Protein AF-A0A9D6ZEJ5-F1 (afdb_monomer_lite)

pLDDT: mean 76.19, std 13.08, range [31.22, 95.38]

Sequence (226 aa):
MDPLRSLVRDAVAGDAGAMQRLIGAVAPSVLRLARVVLGPARADAEDVAQESLLGFVAALGGFRGECSVLHYACRITVRAAVAARRRGEERAQQAEELGRTAGVCNDHLGGEPAVAARRRALVRELLDELPEVCDDGVDNDCDELWDCADPDCAAAPECCVPAGPEACANRVDDDCDGSTDCSDFDCRGDASCAGCSVEICPDSRDNDCDGDVDCRDADCAEEPGC

Radius of gyration: 27.82 Å; chains: 1; bounding box: 58×49×84 Å

Foldseek 3Di:
DAPLVVLLVCVLVPPPVSLVVSCVVQLVVLLVLLCLLQHDPDPCSVVLSVVLSVVLSVCSNVDPQQEHSNLSSSVSSNVSSVVVVVVVVVVVVVVVVVVVVVDDDDDDDDDDVVVVVVSVVVSLVVLLPDDADQPDNHDHSPPVAHRLSDPVNVQPLVNADQQDQADQPPQHPNHSPPAHRLLDPSNQPPPVNVQADQADPPPQDNRNSVPDHHCRDPSNVPPPRD

Secondary structure (DSSP, 8-state):
--THHHHHHHHHTT-HHHHHHHHHHHHHHHHHHHHHHH-TT-THHHHHHHHHHHHHHHHGGG--SSB-HHHHHHHHHHHHHHHHHHHHHHHHHHHHHHHHHH----------HHHHHHHHHHHHHHHHTS---TTSSSBSS-SS--GGGSGGGTT-GGG----SS--TTSSS-SSSSS--GGGSGGGTT-GGGTT--S--TTSSS-SS-SS--GGGSSTTTTSTT-

Structure (mmCIF, N/CA/C/O backbone):
data_AF-A0A9D6ZEJ5-F1
#
_entry.id   AF-A0A9D6ZEJ5-F1
#
loop_
_atom_site.group_PDB
_atom_site.id
_atom_site.type_symbol
_atom_site.label_atom_id
_atom_site.label_alt_id
_atom_site.label_comp_id
_atom_site.label_asym_id
_atom_site.label_entity_id
_atom_site.label_seq_id
_atom_site.pdbx_PDB_ins_code
_atom_site.Cartn_x
_atom_site.Cartn_y
_atom_site.Cartn_z
_atom_site.occupancy
_atom_site.B_iso_or_equiv
_atom_site.auth_seq_id
_atom_site.auth_comp_id
_atom_site.auth_asym_id
_atom_site.auth_atom_id
_atom_site.pdbx_PDB_model_num
ATOM 1 N N . MET A 1 1 ? -5.713 -6.161 -10.761 1.00 56.19 1 MET A N 1
ATOM 2 C CA . MET A 1 1 ? -7.108 -6.596 -10.406 1.00 56.19 1 MET A CA 1
ATOM 3 C C . MET A 1 1 ? -7.176 -7.182 -8.989 1.00 56.19 1 MET A C 1
ATOM 5 O O . MET A 1 1 ? -7.037 -8.388 -8.800 1.00 56.19 1 MET A O 1
ATOM 9 N N . ASP A 1 2 ? -7.434 -6.342 -7.984 1.00 73.12 2 ASP A N 1
ATOM 10 C CA . ASP A 1 2 ? -7.540 -6.757 -6.575 1.00 73.12 2 ASP A CA 1
ATOM 11 C C . ASP A 1 2 ? -8.677 -7.791 -6.332 1.00 73.12 2 ASP A C 1
ATOM 13 O O . ASP A 1 2 ? -9.864 -7.469 -6.500 1.00 73.12 2 ASP A O 1
ATOM 17 N N . PRO A 1 3 ? -8.354 -9.030 -5.899 1.00 76.69 3 PRO A N 1
ATOM 18 C CA . PRO A 1 3 ? -9.327 -10.106 -5.695 1.00 76.69 3 PRO A CA 1
ATOM 19 C C . PRO A 1 3 ? -10.337 -9.811 -4.577 1.00 76.69 3 PRO A C 1
ATOM 21 O O . PRO A 1 3 ? -11.409 -10.420 -4.542 1.00 76.69 3 PRO A O 1
ATOM 24 N N . LEU A 1 4 ? -10.041 -8.869 -3.675 1.00 85.00 4 LEU A N 1
ATOM 25 C CA . LEU A 1 4 ? -10.925 -8.477 -2.579 1.00 85.00 4 LEU A CA 1
ATOM 26 C C . LEU A 1 4 ? -12.007 -7.482 -3.019 1.00 85.00 4 LEU A C 1
ATOM 28 O O . LEU A 1 4 ? -13.013 -7.336 -2.324 1.00 85.00 4 LEU A O 1
ATOM 32 N N . ARG A 1 5 ? -11.870 -6.833 -4.184 1.00 85.75 5 ARG A N 1
ATOM 33 C CA . ARG A 1 5 ? -12.864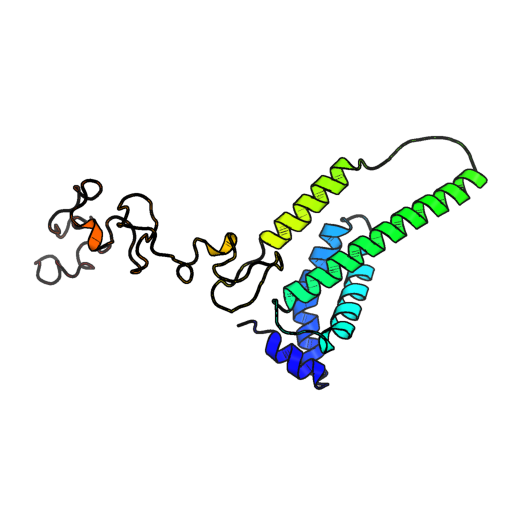 -5.859 -4.683 1.00 85.75 5 ARG A CA 1
ATOM 34 C C . ARG A 1 5 ? -14.236 -6.477 -4.920 1.00 85.75 5 ARG A C 1
ATOM 36 O O . ARG A 1 5 ? -15.254 -5.845 -4.637 1.00 85.75 5 ARG A O 1
ATOM 43 N N . SER A 1 6 ? -14.284 -7.709 -5.425 1.00 87.88 6 SER A N 1
ATOM 44 C CA . SER A 1 6 ? -15.545 -8.439 -5.601 1.00 87.88 6 SER A CA 1
ATOM 45 C C . SER A 1 6 ? -16.232 -8.677 -4.254 1.00 87.88 6 SER A C 1
ATOM 47 O O . SER A 1 6 ? -17.413 -8.367 -4.112 1.00 87.88 6 SER A O 1
ATOM 49 N N . LEU A 1 7 ? -15.463 -9.089 -3.240 1.00 90.06 7 LEU A N 1
ATOM 50 C CA . LEU A 1 7 ? -15.949 -9.282 -1.874 1.00 90.06 7 LEU A CA 1
ATOM 51 C C . LEU A 1 7 ? -16.455 -7.983 -1.243 1.00 90.06 7 LEU A C 1
ATOM 53 O O . LEU A 1 7 ? -17.437 -8.029 -0.510 1.00 90.06 7 LEU A O 1
ATOM 57 N N . VAL A 1 8 ? -15.835 -6.833 -1.530 1.00 91.56 8 VAL A N 1
ATOM 58 C CA . VAL A 1 8 ? -16.328 -5.530 -1.051 1.00 91.56 8 VAL A CA 1
ATOM 59 C C . VAL A 1 8 ? -17.707 -5.218 -1.623 1.00 91.56 8 VAL A C 1
ATOM 61 O O . VAL A 1 8 ? -18.595 -4.830 -0.866 1.00 91.56 8 VAL A O 1
ATOM 64 N N . ARG A 1 9 ? -17.921 -5.418 -2.931 1.00 89.94 9 ARG A N 1
ATOM 65 C CA . ARG A 1 9 ? -19.236 -5.177 -3.553 1.00 89.94 9 ARG A CA 1
ATOM 66 C C . ARG A 1 9 ? -20.322 -6.046 -2.923 1.00 89.94 9 ARG A C 1
ATOM 68 O O . ARG A 1 9 ? -21.373 -5.526 -2.555 1.00 89.94 9 ARG A O 1
ATOM 75 N N . ASP A 1 10 ? -20.040 -7.332 -2.744 1.00 91.06 10 ASP A N 1
ATOM 76 C CA . ASP A 1 10 ? -20.983 -8.283 -2.148 1.00 91.06 10 ASP A CA 1
ATOM 77 C C . ASP A 1 10 ? -21.248 -7.959 -0.665 1.00 91.06 10 ASP A C 1
ATOM 79 O O . ASP A 1 10 ? -22.392 -7.975 -0.206 1.00 91.06 10 ASP A O 1
ATOM 83 N N . ALA A 1 11 ? -20.208 -7.577 0.082 1.00 91.75 11 ALA A N 1
ATOM 84 C CA . ALA A 1 11 ? -20.319 -7.173 1.481 1.00 91.75 11 ALA A CA 1
ATOM 85 C C . ALA A 1 11 ? -21.153 -5.890 1.656 1.00 91.75 11 ALA A C 1
ATOM 87 O O . ALA A 1 11 ? -21.994 -5.825 2.553 1.00 91.75 11 ALA A O 1
ATOM 88 N N . VAL A 1 12 ? -20.972 -4.888 0.785 1.00 92.75 12 VAL A N 1
ATOM 89 C CA . VAL A 1 12 ? -21.775 -3.648 0.776 1.00 92.75 12 VAL A CA 1
ATOM 90 C C . VAL A 1 12 ? -23.226 -3.925 0.365 1.00 92.75 12 VAL A C 1
ATOM 92 O O . VAL A 1 12 ? -24.139 -3.276 0.876 1.00 92.75 12 VAL A O 1
ATOM 95 N N . ALA A 1 13 ? -23.464 -4.927 -0.487 1.00 92.31 13 ALA A N 1
ATOM 96 C CA . ALA A 1 13 ? -24.804 -5.399 -0.839 1.00 92.31 13 ALA A CA 1
ATOM 97 C C . ALA A 1 13 ? -25.507 -6.185 0.293 1.00 92.31 13 ALA A C 1
ATOM 99 O O . ALA A 1 13 ? -26.680 -6.534 0.157 1.00 92.31 13 ALA A O 1
ATOM 100 N N . GLY A 1 14 ? -24.823 -6.435 1.417 1.00 91.00 14 GLY A N 1
ATOM 101 C CA . GLY A 1 14 ? -25.381 -7.091 2.600 1.00 91.00 14 GLY A CA 1
ATOM 102 C C . GLY A 1 14 ? -25.083 -8.589 2.716 1.00 91.00 14 GLY A C 1
ATOM 103 O O . GLY A 1 14 ? -25.658 -9.243 3.587 1.00 91.00 14 GLY A O 1
ATOM 104 N N . ASP A 1 15 ? -24.193 -9.153 1.889 1.00 95.38 15 ASP A N 1
ATOM 105 C CA . ASP A 1 15 ? -23.746 -10.542 2.042 1.00 95.38 15 ASP A CA 1
ATOM 106 C C . ASP A 1 15 ? -22.827 -10.679 3.272 1.00 95.38 15 ASP A C 1
ATOM 108 O O . ASP A 1 15 ? -21.647 -10.309 3.268 1.00 95.38 15 ASP A O 1
ATOM 112 N N . ALA A 1 16 ? -23.373 -11.263 4.341 1.00 92.88 16 ALA A N 1
ATOM 113 C CA . ALA A 1 16 ? -22.645 -11.529 5.578 1.00 92.88 16 ALA A CA 1
ATOM 114 C C . ALA A 1 16 ? -21.455 -12.492 5.386 1.00 92.88 16 ALA A C 1
ATOM 116 O O . ALA A 1 16 ? -20.433 -12.351 6.059 1.00 92.88 16 ALA A O 1
ATOM 117 N N . GLY A 1 17 ? -21.555 -13.450 4.460 1.00 94.38 17 GLY A N 1
ATOM 118 C CA . GLY A 1 17 ? -20.471 -14.373 4.131 1.00 94.38 17 GLY A CA 1
ATOM 119 C C . GLY A 1 17 ? -19.330 -13.677 3.390 1.00 94.38 17 GLY A C 1
ATOM 120 O O . GLY A 1 17 ? -18.161 -13.940 3.683 1.00 94.38 17 GLY A O 1
ATOM 121 N N . ALA A 1 18 ? -19.649 -12.760 2.474 1.00 93.50 18 ALA A N 1
ATOM 122 C CA . ALA A 1 18 ? -18.649 -11.914 1.822 1.00 93.50 18 ALA A CA 1
ATOM 123 C C . ALA A 1 18 ? -17.942 -10.995 2.828 1.00 93.50 18 ALA A C 1
ATOM 125 O O . ALA A 1 18 ? -16.712 -10.955 2.849 1.00 93.50 18 ALA A O 1
ATOM 126 N N . MET A 1 19 ? -18.699 -10.351 3.725 1.00 93.69 19 MET A N 1
ATOM 127 C CA . MET A 1 19 ? -18.151 -9.519 4.804 1.00 93.69 19 MET A CA 1
ATOM 128 C C . MET A 1 19 ? -17.184 -10.306 5.700 1.00 93.69 19 MET A C 1
ATOM 130 O O . MET A 1 19 ? -16.092 -9.835 6.014 1.00 93.69 19 MET A O 1
ATOM 134 N N . GLN A 1 20 ? -17.545 -11.532 6.086 1.00 93.94 20 GLN A N 1
ATOM 135 C CA . GLN A 1 20 ? -16.691 -12.363 6.934 1.00 93.94 20 GLN A CA 1
ATOM 136 C C . GLN A 1 20 ? -15.385 -12.770 6.233 1.00 93.94 20 GLN A C 1
ATOM 138 O O . GLN A 1 20 ? -14.322 -12.712 6.853 1.00 93.94 20 GLN A O 1
ATOM 143 N N . ARG A 1 21 ? -15.438 -13.148 4.946 1.00 94.50 21 ARG A N 1
ATOM 144 C CA . ARG A 1 21 ? -14.231 -13.456 4.154 1.00 94.50 21 ARG A CA 1
ATOM 145 C C . ARG A 1 21 ? -13.332 -12.232 3.995 1.00 94.50 21 ARG A C 1
ATOM 147 O O . ARG A 1 21 ? -12.120 -12.350 4.145 1.00 94.50 21 ARG A O 1
ATOM 154 N N . LEU A 1 22 ? -13.932 -11.069 3.750 1.00 93.81 22 LEU A N 1
ATOM 155 C CA . LEU A 1 22 ? -13.231 -9.797 3.619 1.00 93.81 22 LEU A CA 1
ATOM 156 C C . LEU A 1 22 ? -12.474 -9.430 4.904 1.00 93.81 22 LEU A C 1
ATOM 158 O O . LEU A 1 22 ? -11.269 -9.194 4.866 1.00 93.81 22 LEU A O 1
ATOM 162 N N . ILE A 1 23 ? -13.155 -9.451 6.056 1.00 94.12 23 ILE A N 1
ATOM 163 C CA . ILE A 1 23 ? -12.524 -9.189 7.359 1.00 94.12 23 ILE A CA 1
ATOM 164 C C . ILE A 1 23 ? -11.424 -10.221 7.639 1.00 94.12 23 ILE A C 1
ATOM 166 O O . ILE A 1 23 ? -10.343 -9.847 8.087 1.00 94.12 23 ILE A O 1
ATOM 170 N N . GLY A 1 24 ? -11.666 -11.503 7.343 1.00 91.44 24 GLY A N 1
ATOM 171 C CA . GLY A 1 24 ? -10.677 -12.570 7.522 1.00 91.44 24 GLY A CA 1
ATOM 172 C C . GLY A 1 24 ? -9.396 -12.368 6.706 1.00 91.44 24 GLY A C 1
ATOM 173 O O . GLY A 1 24 ? -8.312 -12.670 7.201 1.00 91.44 24 GLY A O 1
ATOM 174 N N . ALA A 1 25 ? -9.506 -11.815 5.495 1.00 89.50 25 ALA A N 1
ATOM 175 C CA . ALA A 1 25 ? -8.360 -11.499 4.645 1.00 89.50 25 ALA A CA 1
ATOM 176 C C . ALA A 1 25 ? -7.559 -10.285 5.154 1.00 89.50 25 ALA A C 1
ATOM 178 O O . ALA A 1 25 ? -6.332 -10.278 5.100 1.00 89.50 25 ALA A O 1
ATOM 179 N N . VAL A 1 26 ? -8.246 -9.268 5.680 1.00 90.12 26 VAL A N 1
ATOM 180 C CA . VAL A 1 26 ? -7.642 -7.980 6.062 1.00 90.12 26 VAL A CA 1
ATOM 181 C C . VAL A 1 26 ? -7.099 -7.972 7.501 1.00 90.12 26 VAL A C 1
ATOM 183 O O . VAL A 1 26 ? -6.079 -7.339 7.787 1.00 90.12 26 VAL A O 1
ATOM 186 N N . ALA A 1 27 ? -7.740 -8.698 8.423 1.00 90.00 27 ALA A N 1
ATOM 187 C CA . ALA A 1 27 ? -7.428 -8.671 9.855 1.00 90.00 27 ALA A CA 1
ATOM 188 C C . ALA A 1 27 ? -5.961 -8.979 10.223 1.00 90.00 27 ALA A C 1
ATOM 190 O O . ALA A 1 27 ? -5.417 -8.267 11.074 1.00 90.00 27 ALA A O 1
ATOM 191 N N . PRO A 1 28 ?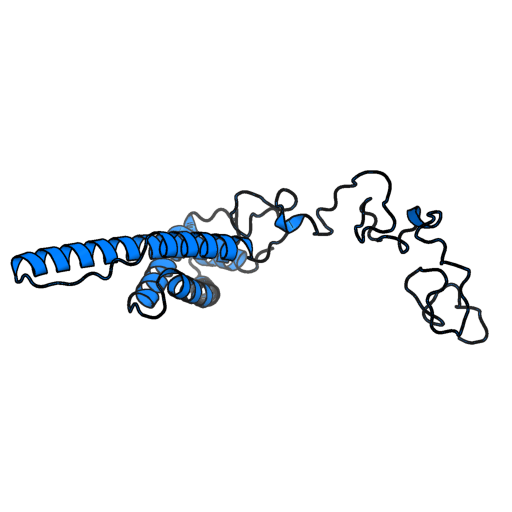 -5.273 -9.968 9.612 1.00 84.88 28 PRO A N 1
ATOM 192 C CA . PRO A 1 28 ? -3.879 -10.254 9.949 1.00 84.88 28 PRO A CA 1
ATOM 193 C C . PRO A 1 28 ? -2.949 -9.066 9.679 1.00 84.88 28 PRO A C 1
ATOM 195 O O . PRO A 1 28 ? -2.057 -8.788 10.480 1.00 84.88 28 PRO A O 1
ATOM 198 N N . SER A 1 29 ? -3.165 -8.354 8.573 1.00 85.81 29 SER A N 1
ATOM 199 C CA . SER A 1 29 ? -2.352 -7.199 8.181 1.00 85.81 29 SER A CA 1
ATOM 200 C C . SER A 1 29 ? -2.623 -5.991 9.073 1.00 85.81 29 SER A C 1
ATOM 202 O O . SER A 1 29 ? -1.678 -5.381 9.569 1.00 85.81 29 SER A O 1
ATOM 204 N N . VAL A 1 30 ? -3.895 -5.721 9.386 1.00 87.31 30 VAL A N 1
ATOM 205 C CA . VAL A 1 30 ? -4.297 -4.678 10.347 1.00 87.31 30 VAL A CA 1
ATOM 206 C C . VAL A 1 30 ? -3.652 -4.907 11.716 1.00 87.31 30 VAL A C 1
ATOM 208 O O . VAL A 1 30 ? -3.088 -3.987 12.306 1.00 87.31 30 VAL A O 1
ATOM 211 N N . LEU A 1 31 ? -3.662 -6.146 12.211 1.00 85.62 31 LEU A N 1
ATOM 212 C CA . LEU A 1 31 ? -3.064 -6.482 13.501 1.00 85.62 31 LEU A CA 1
ATOM 213 C C . LEU A 1 31 ? -1.535 -6.335 13.498 1.00 85.62 31 LEU A C 1
ATOM 215 O O . LEU A 1 31 ? -0.967 -5.813 14.461 1.00 85.62 31 LEU A O 1
ATOM 219 N N . ARG A 1 32 ? -0.857 -6.777 12.428 1.00 79.56 32 ARG A N 1
ATOM 220 C CA . ARG A 1 32 ? 0.593 -6.569 12.273 1.00 79.56 32 ARG A CA 1
ATOM 221 C C . ARG A 1 32 ? 0.926 -5.080 12.288 1.00 79.56 32 ARG A C 1
ATOM 223 O O . ARG A 1 32 ? 1.782 -4.665 13.066 1.00 79.56 32 ARG A O 1
ATOM 230 N N . LEU A 1 33 ? 0.202 -4.278 11.512 1.00 80.19 33 LEU A N 1
ATOM 231 C CA . LEU A 1 33 ? 0.423 -2.840 11.416 1.00 80.19 33 LEU A CA 1
ATOM 232 C C . LEU A 1 33 ? 0.158 -2.122 12.746 1.00 80.19 33 LEU A C 1
ATOM 234 O O . LEU A 1 33 ? 0.989 -1.335 13.195 1.00 80.19 33 LEU A O 1
ATOM 238 N N . ALA A 1 34 ? -0.934 -2.446 13.442 1.00 84.62 34 ALA A N 1
ATOM 239 C CA . ALA A 1 34 ? -1.223 -1.891 14.765 1.00 84.62 34 ALA A CA 1
ATOM 240 C C . ALA A 1 34 ? -0.086 -2.177 15.766 1.00 84.62 34 ALA A C 1
ATOM 242 O O . ALA A 1 34 ? 0.355 -1.276 16.486 1.00 84.62 34 ALA A O 1
ATOM 243 N N . ARG A 1 35 ? 0.460 -3.402 15.767 1.00 81.38 35 ARG A N 1
ATOM 244 C CA . ARG A 1 35 ? 1.613 -3.779 16.606 1.00 81.38 35 ARG A CA 1
ATOM 245 C C . ARG A 1 35 ? 2.887 -3.028 16.217 1.00 81.38 35 ARG A C 1
ATOM 247 O O . ARG A 1 35 ? 3.600 -2.561 17.105 1.00 81.38 35 ARG A O 1
ATOM 254 N N . VAL A 1 36 ? 3.149 -2.845 14.922 1.00 77.12 36 VAL A N 1
ATOM 255 C CA . VAL A 1 36 ? 4.291 -2.057 14.422 1.00 77.12 36 VAL A CA 1
ATOM 256 C C . VAL A 1 36 ? 4.174 -0.585 14.828 1.00 77.12 36 VAL A C 1
ATOM 258 O O . VAL A 1 36 ? 5.170 0.012 15.240 1.00 77.12 36 VAL A O 1
ATOM 261 N N . VAL A 1 37 ? 2.974 0.005 14.801 1.00 74.19 37 VAL A N 1
ATOM 262 C CA . VAL A 1 37 ? 2.746 1.436 15.094 1.00 74.19 37 VAL A CA 1
ATOM 263 C C . VAL A 1 37 ? 2.625 1.743 16.593 1.00 74.19 37 VAL A C 1
ATOM 265 O O . VAL A 1 37 ? 3.013 2.831 17.029 1.00 74.19 37 VAL A O 1
ATOM 268 N N . LEU A 1 38 ? 2.165 0.796 17.416 1.00 76.69 38 LEU A N 1
ATOM 269 C CA . LEU A 1 38 ? 2.010 0.982 18.870 1.00 76.69 38 LEU A CA 1
ATOM 270 C C . LEU A 1 38 ? 3.168 0.397 19.684 1.00 76.69 38 LEU A C 1
ATOM 272 O O . LEU A 1 38 ? 3.577 0.999 20.676 1.00 76.69 38 LEU A O 1
ATOM 276 N N . GLY A 1 39 ? 3.816 -0.653 19.180 1.00 67.00 39 GLY A N 1
ATOM 277 C CA . GLY A 1 39 ? 4.963 -1.325 19.792 1.00 67.00 39 GLY A CA 1
ATOM 278 C C . GLY A 1 39 ? 4.545 -2.534 20.640 1.00 67.00 39 GLY A C 1
ATOM 279 O O . GLY A 1 39 ? 3.380 -2.650 21.015 1.00 67.00 39 GLY A O 1
A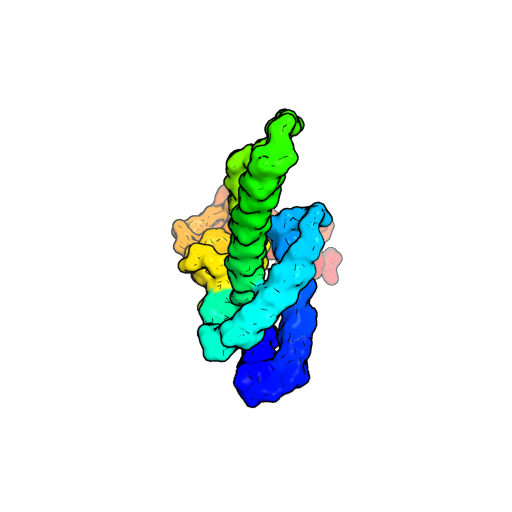TOM 280 N N . PRO A 1 40 ? 5.488 -3.432 20.977 1.00 55.19 40 PRO A N 1
ATOM 281 C CA . PRO A 1 40 ? 5.196 -4.739 21.583 1.00 55.19 40 PRO A CA 1
ATOM 282 C C . PRO A 1 40 ? 4.676 -4.682 23.030 1.00 55.19 40 PRO A C 1
ATOM 284 O O . PRO A 1 40 ? 4.197 -5.685 23.542 1.00 55.19 40 PRO A O 1
ATOM 287 N N . ALA A 1 41 ? 4.780 -3.531 23.699 1.00 54.62 41 ALA A N 1
ATOM 288 C CA . ALA A 1 41 ? 4.520 -3.391 25.133 1.00 54.62 41 ALA A CA 1
ATOM 289 C C . ALA A 1 41 ? 3.148 -2.780 25.486 1.00 54.62 41 ALA A C 1
ATOM 291 O O . ALA A 1 41 ? 2.882 -2.544 26.662 1.00 54.62 41 ALA A O 1
ATOM 292 N N . ARG A 1 42 ? 2.285 -2.475 24.504 1.00 58.44 42 ARG A N 1
ATOM 293 C CA . ARG A 1 42 ? 0.972 -1.854 24.758 1.00 58.44 42 ARG A CA 1
ATOM 294 C C . ARG A 1 42 ? -0.156 -2.868 24.581 1.00 58.44 42 ARG A C 1
ATOM 296 O O . ARG A 1 42 ? -0.287 -3.445 23.507 1.00 58.44 42 ARG A O 1
ATOM 303 N N . ALA A 1 43 ? -0.985 -3.026 25.617 1.00 61.19 43 ALA A N 1
ATOM 304 C CA . ALA A 1 43 ? -2.216 -3.825 25.577 1.00 61.19 43 ALA A CA 1
ATOM 305 C C . ALA A 1 43 ? -3.193 -3.348 24.480 1.00 61.19 43 ALA A C 1
ATOM 307 O O . ALA A 1 43 ? -3.974 -4.128 23.952 1.00 61.19 43 ALA A O 1
ATOM 308 N N . ASP A 1 44 ? -3.064 -2.087 24.071 1.00 72.12 44 ASP A N 1
ATOM 309 C CA . ASP A 1 44 ? -3.979 -1.397 23.164 1.00 72.12 44 ASP A CA 1
ATOM 310 C C . ASP A 1 44 ? -3.878 -1.838 21.687 1.00 72.12 44 ASP A C 1
ATOM 312 O O . ASP A 1 44 ? -4.633 -1.347 20.853 1.00 72.12 44 ASP A O 1
ATOM 316 N N . ALA A 1 45 ? -2.927 -2.704 21.304 1.00 81.06 45 ALA A N 1
ATOM 317 C CA . ALA A 1 45 ? -2.734 -3.057 19.891 1.00 81.06 45 ALA A CA 1
ATOM 318 C C . ALA A 1 45 ? -3.885 -3.893 19.313 1.00 81.06 45 ALA A C 1
ATOM 320 O O . ALA A 1 45 ? -4.261 -3.705 18.156 1.00 81.06 45 ALA A O 1
ATOM 321 N N . GLU A 1 46 ? -4.447 -4.797 20.112 1.00 85.31 46 GLU A N 1
ATOM 322 C CA . GLU A 1 46 ? -5.613 -5.595 19.718 1.00 85.31 46 GLU A CA 1
ATOM 323 C C . GLU A 1 46 ? -6.878 -4.735 19.693 1.00 85.31 46 GLU A C 1
ATOM 325 O O . GLU A 1 46 ? -7.643 -4.812 18.732 1.00 85.31 46 GLU A O 1
ATOM 330 N N . ASP A 1 47 ? -7.023 -3.829 20.663 1.00 88.19 47 ASP A N 1
ATOM 331 C CA . ASP A 1 47 ? -8.115 -2.854 20.702 1.00 88.19 47 ASP A CA 1
ATOM 332 C C . ASP A 1 47 ? -8.093 -1.939 19.473 1.00 88.19 47 ASP A C 1
ATOM 334 O O . ASP A 1 47 ? -9.117 -1.727 18.825 1.00 88.19 47 ASP A O 1
ATOM 338 N N . VAL A 1 48 ? -6.915 -1.434 19.095 1.00 89.44 48 VAL A N 1
ATOM 339 C CA . VAL A 1 48 ? -6.760 -0.603 17.897 1.00 89.44 48 VAL A CA 1
ATOM 340 C C . VAL A 1 48 ? -7.008 -1.405 16.631 1.00 89.44 48 VAL A C 1
ATOM 342 O O . VAL A 1 48 ? -7.647 -0.887 15.719 1.00 89.44 48 VAL A O 1
ATOM 345 N N . ALA A 1 49 ? -6.553 -2.655 16.548 1.00 90.62 49 ALA A N 1
ATOM 346 C CA . ALA A 1 49 ? -6.866 -3.506 15.405 1.00 90.62 49 ALA A CA 1
ATOM 347 C C . ALA A 1 49 ? -8.385 -3.712 15.270 1.00 90.62 49 ALA A C 1
ATOM 349 O O . ALA A 1 49 ? -8.930 -3.584 14.173 1.00 90.62 49 ALA A O 1
ATOM 350 N N . GLN A 1 50 ? -9.086 -3.947 16.381 1.00 92.38 50 GLN A N 1
ATOM 351 C CA . GLN A 1 50 ? -10.539 -4.081 16.394 1.00 92.38 50 GLN A CA 1
ATOM 352 C C . GLN A 1 50 ? -11.247 -2.772 16.006 1.00 92.38 50 GLN A C 1
ATOM 354 O O . GLN A 1 50 ? -12.123 -2.793 15.142 1.00 92.38 50 GLN A O 1
ATOM 359 N N . GLU A 1 51 ? -10.845 -1.632 16.580 1.00 93.38 51 GLU A N 1
ATOM 360 C CA . GLU A 1 51 ? -11.349 -0.295 16.222 1.00 93.38 51 GLU A CA 1
ATOM 361 C C . GLU A 1 51 ? -11.137 -0.012 14.726 1.00 93.38 51 GLU A C 1
ATOM 363 O O . GLU A 1 51 ? -12.034 0.489 14.049 1.00 93.38 51 GLU A O 1
ATOM 368 N N . SER A 1 52 ? -9.983 -0.408 14.186 1.00 94.06 52 SER A N 1
ATOM 369 C CA . SER A 1 52 ? -9.634 -0.234 12.774 1.00 94.06 52 SER A CA 1
ATOM 370 C C . SER A 1 52 ? -10.497 -1.091 11.856 1.00 94.06 52 SER A C 1
ATOM 372 O O . SER A 1 52 ? -10.963 -0.594 10.836 1.00 94.06 52 SER A O 1
ATOM 374 N N . LEU A 1 53 ? -10.761 -2.350 12.216 1.00 94.44 53 LEU A N 1
ATOM 375 C CA . LEU A 1 53 ? -11.643 -3.230 11.443 1.00 94.44 53 LEU A CA 1
ATOM 376 C C . LEU A 1 53 ? -13.097 -2.749 11.473 1.00 94.44 53 LEU A C 1
ATOM 378 O O . LEU A 1 53 ? -13.764 -2.762 10.441 1.00 94.44 53 LEU A O 1
ATOM 382 N N . LEU A 1 54 ? -13.582 -2.269 12.621 1.00 94.19 54 LEU A N 1
ATOM 383 C CA . LEU A 1 54 ? -14.908 -1.652 12.721 1.00 94.19 54 LEU A CA 1
ATOM 384 C C . LEU A 1 54 ? -14.992 -0.374 11.876 1.00 94.19 54 LEU A C 1
ATOM 386 O O . LEU A 1 54 ? -15.964 -0.181 11.145 1.00 94.19 54 LEU A O 1
ATOM 390 N N . GLY A 1 55 ? -13.958 0.470 11.934 1.00 92.25 55 GLY A N 1
ATOM 391 C CA . GLY A 1 55 ? -13.841 1.670 11.109 1.00 92.25 55 GLY A CA 1
ATOM 392 C C . GLY A 1 55 ? -13.782 1.352 9.615 1.00 92.25 55 GLY A C 1
ATOM 393 O O . GLY A 1 55 ? -14.440 2.021 8.824 1.00 92.25 55 GLY A O 1
ATOM 394 N N . PHE A 1 56 ? -13.058 0.299 9.237 1.00 94.00 56 PHE A N 1
ATOM 395 C CA . PHE A 1 56 ? -12.999 -0.212 7.871 1.00 94.00 56 PHE A CA 1
ATOM 396 C C . PHE A 1 56 ? -14.384 -0.617 7.380 1.00 94.00 56 PHE A C 1
ATOM 398 O O . PHE A 1 56 ? -14.841 -0.064 6.385 1.00 94.00 56 PHE A O 1
ATOM 405 N N . VAL A 1 57 ? -15.097 -1.475 8.119 1.00 94.25 57 VAL A N 1
ATOM 406 C CA . VAL A 1 57 ? -16.458 -1.910 7.760 1.00 94.25 57 VAL A CA 1
ATOM 407 C C . VAL A 1 57 ? -17.419 -0.725 7.636 1.00 94.25 57 VAL A C 1
ATOM 409 O O . VAL A 1 57 ? -18.190 -0.662 6.681 1.00 94.25 57 VAL A O 1
ATOM 412 N N . ALA A 1 58 ? -17.353 0.242 8.555 1.00 93.00 58 ALA A N 1
ATOM 413 C CA . ALA A 1 58 ? -18.187 1.442 8.499 1.00 93.00 58 ALA A CA 1
ATOM 414 C C . ALA A 1 58 ? -17.877 2.331 7.280 1.00 93.00 58 ALA A C 1
ATOM 416 O O . ALA A 1 58 ? -18.769 3.005 6.764 1.00 93.00 58 ALA A O 1
ATOM 417 N N . ALA A 1 59 ? -16.628 2.331 6.811 1.00 91.56 59 ALA A N 1
ATOM 418 C CA . ALA A 1 59 ? -16.171 3.149 5.695 1.00 91.56 59 ALA A CA 1
ATOM 419 C C . ALA A 1 59 ? -16.300 2.454 4.323 1.00 91.56 59 ALA A C 1
ATOM 421 O O . ALA A 1 59 ? -16.234 3.132 3.297 1.00 91.56 59 ALA A O 1
ATOM 422 N N . LEU A 1 60 ? -16.562 1.138 4.284 1.00 91.25 60 LEU A N 1
ATOM 423 C CA . LEU A 1 60 ? -16.686 0.350 3.046 1.00 91.25 60 LEU A CA 1
ATOM 424 C C . LEU A 1 60 ? -17.70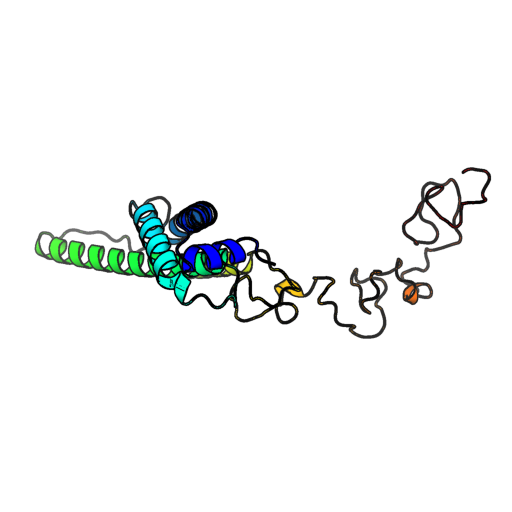2 0.922 2.053 1.00 91.25 60 LEU A C 1
ATOM 426 O O . LEU A 1 60 ? -17.457 0.898 0.852 1.00 91.25 60 LEU A O 1
ATOM 430 N N . GLY A 1 61 ? -18.818 1.480 2.531 1.00 88.00 61 GLY A N 1
ATOM 431 C CA . GLY A 1 61 ? -19.831 2.084 1.655 1.00 88.00 61 GLY A CA 1
ATOM 432 C C . GLY A 1 61 ? -19.340 3.316 0.882 1.00 88.00 61 GLY A C 1
ATOM 433 O O . GLY A 1 61 ? -19.953 3.699 -0.110 1.00 88.00 61 GLY A O 1
ATOM 434 N N . GLY A 1 62 ? -18.242 3.938 1.323 1.00 87.12 62 GLY A N 1
ATOM 435 C CA . GLY A 1 62 ? -17.585 5.054 0.644 1.00 87.12 62 GLY A CA 1
ATOM 436 C C . GLY A 1 62 ? -16.323 4.660 -0.126 1.00 87.12 62 GLY A C 1
ATOM 437 O O . GLY A 1 62 ? -15.639 5.547 -0.637 1.00 87.12 62 GLY A O 1
ATOM 438 N N . PHE A 1 63 ? -15.978 3.371 -0.189 1.00 89.12 63 PHE A N 1
ATOM 439 C CA . PHE A 1 63 ? -14.796 2.901 -0.904 1.00 89.12 63 PHE A CA 1
ATOM 440 C C . PHE A 1 63 ? -15.000 3.017 -2.419 1.00 89.12 63 PHE A C 1
ATOM 442 O O . PHE A 1 63 ? -15.904 2.408 -2.987 1.00 89.12 63 PHE A O 1
ATOM 449 N N . ARG A 1 64 ? -14.148 3.817 -3.068 1.00 82.00 64 ARG A N 1
ATOM 450 C CA . ARG A 1 64 ? -14.243 4.134 -4.501 1.00 82.00 64 ARG A CA 1
ATOM 451 C C . ARG A 1 64 ? -13.434 3.207 -5.406 1.00 82.00 64 ARG A C 1
ATOM 453 O O . ARG A 1 64 ? -13.641 3.240 -6.610 1.00 82.00 64 ARG A O 1
ATOM 460 N N . GLY A 1 65 ? -12.550 2.380 -4.841 1.00 83.31 65 GLY A N 1
ATOM 461 C CA . GLY A 1 65 ? -11.631 1.555 -5.631 1.00 83.31 65 GLY A CA 1
ATOM 462 C C . GLY A 1 65 ? -10.468 2.340 -6.245 1.00 83.31 65 GLY A C 1
ATOM 463 O O . GLY A 1 65 ? -9.948 1.921 -7.268 1.00 83.31 65 GLY A O 1
ATOM 464 N N . GLU A 1 66 ? -10.083 3.463 -5.636 1.00 77.88 66 GLU A N 1
ATOM 465 C CA . GLU A 1 66 ? -8.901 4.255 -6.026 1.00 77.88 66 GLU A CA 1
ATOM 466 C C . GLU A 1 66 ? -7.587 3.620 -5.526 1.00 77.88 66 GLU A C 1
ATOM 468 O O . GLU A 1 66 ? -6.540 3.907 -6.077 1.00 77.88 66 GLU A O 1
ATOM 473 N N . CYS A 1 67 ? -7.656 2.730 -4.524 1.00 79.25 67 CYS A N 1
ATOM 474 C CA . CYS A 1 67 ? -6.525 1.958 -3.996 1.00 79.25 67 CYS A CA 1
ATOM 475 C C . CYS A 1 67 ? -6.893 0.480 -3.771 1.00 79.25 67 CYS A C 1
ATOM 477 O O . CYS A 1 67 ? -8.060 0.084 -3.949 1.00 79.25 67 CYS A O 1
ATOM 479 N N . SER A 1 68 ? -5.928 -0.351 -3.366 1.00 85.31 68 SER A N 1
ATOM 480 C CA . SER A 1 68 ? -6.206 -1.726 -2.929 1.00 85.31 68 SER A CA 1
ATOM 481 C C . SER A 1 68 ? -7.041 -1.751 -1.636 1.00 85.31 68 SER A C 1
ATOM 483 O O . SER A 1 68 ? -6.960 -0.872 -0.770 1.00 85.31 68 SER A O 1
ATOM 485 N N . VAL A 1 69 ? -7.873 -2.780 -1.462 1.00 87.19 69 VAL A N 1
ATOM 486 C CA . VAL A 1 69 ? -8.713 -2.943 -0.260 1.00 87.19 69 VAL A CA 1
ATOM 487 C C . VAL A 1 69 ? -7.858 -3.078 1.001 1.00 87.19 69 VAL A C 1
ATOM 489 O O . VAL A 1 69 ? -8.223 -2.579 2.073 1.00 87.19 69 VAL A O 1
ATOM 492 N N . LEU A 1 70 ? -6.708 -3.742 0.872 1.00 84.69 70 LEU A N 1
ATOM 493 C CA . LEU A 1 70 ? -5.755 -3.905 1.957 1.00 84.69 70 LEU A CA 1
ATOM 494 C C . LEU A 1 70 ? -5.154 -2.558 2.364 1.00 84.69 70 LEU A C 1
ATOM 496 O O . LEU A 1 70 ? -5.137 -2.247 3.556 1.00 84.69 70 LEU A O 1
ATOM 500 N N . HIS A 1 71 ? -4.750 -1.738 1.391 1.00 80.62 71 HIS A N 1
ATOM 501 C CA . HIS A 1 71 ? -4.256 -0.393 1.650 1.00 80.62 71 HIS A CA 1
ATOM 502 C C . HIS A 1 71 ? -5.317 0.452 2.367 1.00 80.62 71 HIS A C 1
ATOM 504 O O . HIS A 1 71 ? -5.054 1.059 3.411 1.00 80.62 71 HIS A O 1
ATOM 510 N N . TYR A 1 72 ? -6.557 0.446 1.867 1.00 86.06 72 TYR A N 1
ATOM 511 C CA . TYR A 1 72 ? -7.656 1.190 2.481 1.00 86.06 72 TYR A CA 1
ATOM 512 C C . TYR A 1 72 ? -7.820 0.857 3.977 1.00 86.06 72 TYR A C 1
ATOM 514 O O . TYR A 1 72 ? -7.988 1.759 4.807 1.00 86.06 72 TYR A O 1
ATOM 522 N N . ALA A 1 73 ? -7.692 -0.422 4.342 1.00 89.12 73 ALA A N 1
ATOM 523 C CA . ALA A 1 73 ? -7.699 -0.872 5.731 1.00 89.12 73 ALA A CA 1
ATOM 524 C C . ALA A 1 73 ? -6.440 -0.461 6.516 1.00 89.12 73 ALA A C 1
ATOM 526 O O . ALA A 1 73 ? -6.548 -0.018 7.667 1.00 89.12 73 ALA A O 1
ATOM 527 N N . CYS A 1 74 ? -5.253 -0.561 5.913 1.00 84.94 74 CYS A N 1
ATOM 528 C CA . CYS A 1 74 ? -3.992 -0.116 6.508 1.00 84.94 74 CYS A CA 1
ATOM 529 C C . CYS A 1 74 ? -4.036 1.378 6.861 1.00 84.94 74 CYS A C 1
ATOM 531 O O . CYS A 1 74 ? -3.713 1.753 7.989 1.00 84.94 74 CYS A O 1
ATOM 533 N N . ARG A 1 75 ? -4.557 2.233 5.974 1.00 84.62 75 ARG A N 1
ATOM 534 C CA . ARG A 1 75 ? -4.706 3.678 6.214 1.00 84.62 75 ARG A CA 1
ATOM 535 C C . ARG A 1 75 ? -5.621 3.996 7.397 1.00 84.62 75 ARG A C 1
ATOM 537 O O . ARG A 1 75 ? -5.305 4.858 8.223 1.00 84.62 75 ARG A O 1
ATOM 544 N N . ILE A 1 76 ? -6.755 3.301 7.502 1.00 88.38 76 ILE A N 1
ATOM 545 C CA . ILE A 1 76 ? -7.662 3.420 8.657 1.00 88.38 76 ILE A CA 1
ATOM 546 C C . ILE A 1 76 ? -6.931 3.008 9.938 1.00 88.38 76 ILE A C 1
ATOM 548 O O . ILE A 1 76 ? -7.018 3.706 10.950 1.00 88.38 76 ILE A O 1
ATOM 552 N N . THR A 1 77 ? -6.132 1.946 9.859 1.00 87.94 77 THR A N 1
ATOM 553 C CA . THR A 1 77 ? -5.342 1.430 10.981 1.00 87.94 77 THR A CA 1
ATOM 554 C C . THR A 1 77 ? -4.269 2.406 11.447 1.00 87.94 77 THR A C 1
ATOM 556 O O . THR A 1 77 ? -4.149 2.656 12.645 1.00 87.94 77 THR A O 1
ATOM 559 N N . VAL A 1 78 ? -3.524 3.030 10.530 1.00 84.81 78 VAL A N 1
ATOM 560 C CA . VAL A 1 78 ? -2.531 4.060 10.875 1.00 84.81 78 VAL A CA 1
ATOM 561 C C . VAL A 1 78 ? -3.204 5.240 11.573 1.00 84.81 78 VAL A C 1
ATOM 563 O O . VAL A 1 78 ? -2.735 5.682 12.624 1.00 84.81 78 VAL A O 1
ATOM 566 N N . ARG A 1 79 ? -4.339 5.724 11.047 1.00 86.19 79 ARG A N 1
ATOM 567 C CA . ARG A 1 79 ? -5.101 6.824 11.665 1.00 86.19 79 ARG A CA 1
ATOM 568 C C . ARG A 1 79 ? -5.572 6.460 13.076 1.00 86.19 79 ARG A C 1
ATOM 570 O O . ARG A 1 79 ? -5.369 7.251 14.000 1.00 86.19 79 ARG A O 1
ATOM 577 N N . ALA A 1 80 ? -6.138 5.266 13.255 1.00 85.94 80 ALA A N 1
ATOM 578 C CA . ALA A 1 80 ? -6.594 4.770 14.552 1.00 85.94 80 ALA A CA 1
ATOM 579 C C . ALA A 1 80 ? -5.432 4.610 15.546 1.00 85.94 80 ALA A C 1
ATOM 581 O O . ALA A 1 80 ? -5.510 5.097 16.674 1.00 85.94 80 ALA A O 1
ATOM 582 N N . ALA A 1 81 ? -4.312 4.025 15.119 1.00 84.56 81 ALA A N 1
ATOM 583 C CA . ALA A 1 81 ? -3.132 3.823 15.956 1.00 84.56 81 ALA A CA 1
ATOM 584 C C . ALA A 1 81 ? -2.480 5.146 16.392 1.00 84.56 81 ALA A C 1
ATOM 586 O O . ALA A 1 81 ? -2.085 5.299 17.552 1.00 84.56 81 ALA A O 1
ATOM 587 N N . VAL A 1 82 ? -2.413 6.139 15.499 1.00 80.81 82 VAL A N 1
ATOM 588 C CA . VAL A 1 82 ? -1.931 7.488 15.836 1.00 80.81 82 VAL A CA 1
ATOM 589 C C . VAL A 1 82 ? -2.865 8.169 16.839 1.00 80.81 82 VAL A C 1
ATOM 591 O O . VAL A 1 82 ? -2.388 8.760 17.811 1.00 80.81 82 VAL A O 1
ATOM 594 N N . ALA A 1 83 ? -4.183 8.068 16.647 1.00 81.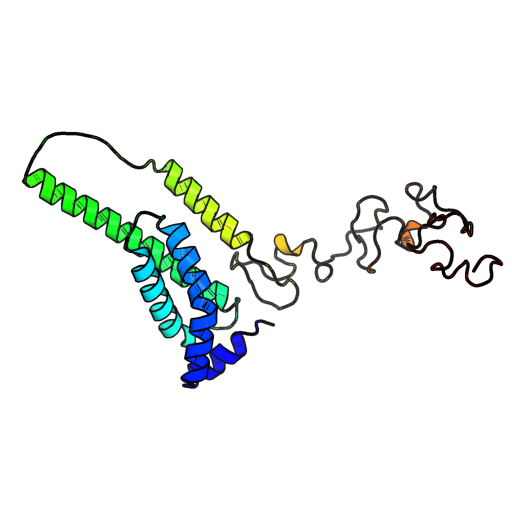12 83 ALA A N 1
ATOM 595 C CA . ALA A 1 83 ? -5.162 8.627 17.575 1.00 81.12 83 ALA A CA 1
ATOM 596 C C . ALA A 1 83 ? -5.091 7.952 18.956 1.00 81.12 83 ALA A C 1
ATOM 598 O O . ALA A 1 83 ? -5.046 8.640 19.975 1.00 81.12 83 ALA A O 1
ATOM 599 N N . ALA A 1 84 ? -5.003 6.622 19.002 1.00 82.56 84 ALA A N 1
ATOM 600 C CA . ALA A 1 84 ? -4.852 5.858 20.237 1.00 82.56 84 ALA A CA 1
ATOM 601 C C . ALA A 1 84 ? -3.580 6.242 20.996 1.00 82.56 84 ALA A C 1
ATOM 603 O O . ALA A 1 84 ? -3.605 6.405 22.215 1.00 82.56 84 ALA A O 1
ATOM 604 N N . ARG A 1 85 ? -2.480 6.479 20.279 1.00 74.62 85 ARG A N 1
ATOM 605 C CA . ARG A 1 85 ? -1.238 6.947 20.887 1.00 74.62 85 ARG A CA 1
ATOM 606 C C . ARG A 1 85 ? -1.368 8.341 21.498 1.00 74.62 85 ARG A C 1
ATOM 608 O O . ARG A 1 85 ? -0.907 8.513 22.621 1.00 74.62 85 ARG A O 1
ATOM 615 N N . ARG A 1 86 ? -2.009 9.294 20.810 1.00 77.56 86 ARG A N 1
ATOM 616 C CA . ARG A 1 86 ? -2.279 10.631 21.373 1.00 77.56 86 ARG A CA 1
ATOM 617 C C . ARG A 1 86 ? -3.114 10.531 22.646 1.00 77.56 86 ARG A C 1
ATOM 619 O O . ARG A 1 86 ? -2.724 11.085 23.664 1.00 77.56 86 ARG A O 1
ATOM 626 N N . ARG A 1 87 ? -4.182 9.725 22.625 1.00 76.38 87 ARG A N 1
ATOM 627 C CA . ARG A 1 87 ? -5.012 9.453 23.811 1.00 76.38 87 ARG A CA 1
ATOM 628 C C . ARG A 1 87 ? -4.205 8.817 24.946 1.00 76.38 87 ARG A C 1
ATOM 630 O O . ARG A 1 87 ? -4.436 9.135 26.104 1.00 76.38 87 ARG A O 1
ATOM 637 N N . GLY A 1 88 ? -3.272 7.917 24.636 1.00 74.50 88 GLY A N 1
ATOM 638 C CA . GLY A 1 88 ? -2.375 7.309 25.621 1.00 74.50 88 GLY A CA 1
ATOM 639 C C . GLY A 1 88 ? -1.393 8.311 26.234 1.00 74.50 88 GLY A C 1
ATOM 640 O O . GLY A 1 88 ? -1.190 8.293 27.443 1.00 74.50 88 GLY A O 1
ATOM 641 N N . GLU A 1 89 ? -0.825 9.207 25.424 1.00 70.75 89 GLU A N 1
ATOM 642 C CA . GLU A 1 89 ? 0.046 10.300 25.877 1.00 70.75 89 GLU A CA 1
ATOM 643 C C . GLU A 1 89 ? -0.733 11.305 26.745 1.00 70.75 89 GLU A C 1
ATOM 645 O O . GLU A 1 89 ? -0.278 11.642 27.834 1.00 70.75 89 GLU A O 1
ATOM 650 N N . GLU A 1 90 ? -1.941 11.700 26.335 1.00 73.25 90 GLU A N 1
ATOM 651 C CA . GLU A 1 90 ? -2.846 12.562 27.111 1.00 73.25 90 GLU A CA 1
ATOM 652 C C . GLU A 1 90 ? -3.269 11.908 28.434 1.00 73.25 90 GLU A C 1
ATOM 654 O O . GLU A 1 90 ? -3.219 12.547 29.480 1.00 73.25 90 GLU A O 1
ATOM 659 N N . ARG A 1 91 ? -3.636 10.618 28.423 1.00 70.31 91 ARG A N 1
ATOM 660 C CA . ARG A 1 91 ? -3.960 9.857 29.643 1.00 70.31 91 ARG A CA 1
ATOM 661 C C . ARG A 1 91 ? -2.755 9.724 30.563 1.00 70.31 91 ARG A C 1
ATOM 663 O O . ARG A 1 91 ? -2.927 9.818 31.771 1.00 70.31 91 ARG A O 1
ATOM 670 N N . ALA A 1 92 ? -1.557 9.512 30.019 1.00 68.44 92 ALA A N 1
ATOM 671 C CA . ALA A 1 92 ? -0.328 9.462 30.803 1.00 68.44 92 ALA A CA 1
ATOM 672 C C . ALA A 1 92 ? -0.020 10.828 31.430 1.00 68.44 92 ALA A C 1
ATOM 674 O O . ALA A 1 92 ? 0.280 10.877 32.615 1.00 68.44 92 ALA A O 1
ATOM 675 N N . GLN A 1 93 ? -0.175 11.926 30.684 1.00 72.69 93 GLN A N 1
ATOM 676 C CA . GLN A 1 93 ? -0.023 13.293 31.198 1.00 72.69 93 GLN A CA 1
ATOM 677 C C . GLN A 1 93 ? -1.067 13.621 32.269 1.00 72.69 93 GLN A C 1
ATOM 679 O O . GLN A 1 93 ? -0.714 14.158 33.310 1.00 72.69 93 GLN A O 1
ATOM 684 N N . GLN A 1 94 ? -2.333 13.250 32.062 1.00 70.19 94 GLN A N 1
ATOM 685 C CA . GLN A 1 94 ? -3.402 13.432 33.049 1.00 70.19 94 GLN A CA 1
ATOM 686 C C . GLN A 1 94 ? -3.192 12.563 34.292 1.00 70.19 94 GLN A C 1
ATOM 688 O O . GLN A 1 94 ? -3.393 13.037 35.405 1.00 70.19 94 GLN A O 1
ATOM 693 N N . ALA A 1 95 ? -2.767 11.309 34.131 1.00 67.69 95 ALA A N 1
ATOM 694 C CA . ALA A 1 95 ? -2.421 10.427 35.243 1.00 67.69 95 ALA A CA 1
ATOM 695 C C . ALA A 1 95 ? -1.183 10.931 35.998 1.00 67.69 95 ALA A C 1
ATOM 697 O O . ALA A 1 95 ? -1.123 10.811 37.217 1.00 67.69 95 ALA A O 1
ATOM 698 N N . GLU A 1 96 ? -0.221 11.532 35.298 1.00 59.78 96 GLU A N 1
ATOM 699 C CA . GLU A 1 96 ? 0.948 12.179 35.887 1.00 59.78 96 GLU A CA 1
ATOM 700 C C . GLU A 1 96 ? 0.584 13.511 36.555 1.00 59.78 96 GLU A C 1
ATOM 702 O O . GLU A 1 96 ? 1.158 13.840 37.580 1.00 59.78 96 GLU A O 1
ATOM 707 N N . GLU A 1 97 ? -0.383 14.274 36.047 1.00 66.06 97 GLU A N 1
ATOM 708 C CA . GLU A 1 97 ? -0.889 15.494 36.686 1.00 66.06 97 GLU A CA 1
ATOM 709 C C . GLU A 1 97 ? -1.699 15.169 37.948 1.00 66.06 97 GLU A C 1
ATOM 711 O O . GLU A 1 97 ? -1.424 15.717 39.016 1.00 66.06 97 GLU A O 1
ATOM 716 N N . LEU A 1 98 ? -2.595 14.181 37.876 1.00 61.38 98 LEU A N 1
ATOM 717 C CA . LEU A 1 98 ? -3.271 13.600 39.040 1.00 61.38 98 LEU A CA 1
ATOM 718 C C . LEU A 1 98 ? -2.253 13.001 40.029 1.00 61.38 98 LEU A C 1
ATOM 720 O O . LEU A 1 98 ? -2.375 13.188 41.239 1.00 61.38 98 LEU A O 1
ATOM 724 N N . GLY A 1 99 ? -1.199 12.357 39.524 1.00 53.25 99 GLY A N 1
ATOM 725 C CA . GLY A 1 99 ? -0.078 11.834 40.306 1.00 53.25 99 GLY A CA 1
ATOM 726 C C . GLY A 1 99 ? 0.775 12.926 40.960 1.00 53.25 99 GLY A C 1
ATOM 727 O O . GLY A 1 99 ? 1.102 12.809 42.134 1.00 53.25 99 GLY A O 1
ATOM 728 N N . ARG A 1 100 ? 1.062 14.034 40.264 1.00 50.12 100 ARG A N 1
ATOM 729 C CA . ARG A 1 100 ? 1.788 15.212 40.777 1.00 50.12 100 ARG A CA 1
ATOM 730 C C . ARG A 1 100 ? 1.002 15.929 41.862 1.00 50.12 100 ARG A C 1
ATOM 732 O O . ARG A 1 100 ? 1.601 16.393 42.828 1.00 50.12 100 ARG A O 1
ATOM 739 N N . THR A 1 101 ? -0.326 15.986 41.746 1.00 55.56 101 THR A N 1
ATOM 740 C CA . THR A 1 101 ? -1.173 16.483 42.842 1.00 55.56 101 THR A CA 1
ATOM 741 C C . THR A 1 101 ? -1.164 15.556 44.064 1.00 55.56 101 THR A C 1
ATOM 743 O O . THR A 1 101 ? -1.475 16.006 45.164 1.00 55.56 101 THR A O 1
ATOM 746 N N . ALA A 1 102 ? -0.754 14.292 43.897 1.00 50.75 102 ALA A N 1
ATOM 747 C CA . ALA A 1 102 ? -0.703 13.273 44.942 1.00 50.75 102 ALA A CA 1
ATOM 748 C C . ALA A 1 102 ? 0.720 12.918 45.447 1.00 50.75 102 ALA A C 1
ATOM 750 O O . ALA A 1 102 ? 0.831 12.244 46.470 1.00 50.75 102 ALA A O 1
ATOM 751 N N . GLY A 1 103 ? 1.811 13.377 44.816 1.00 38.50 103 GLY A N 1
ATOM 752 C CA . GLY A 1 103 ? 3.176 13.107 45.288 1.00 38.50 103 GLY A CA 1
ATOM 753 C C . GLY A 1 103 ? 4.291 13.644 44.382 1.00 38.50 103 GLY A C 1
ATOM 754 O O . GLY A 1 103 ? 4.319 13.387 43.183 1.00 38.50 103 GLY A O 1
ATOM 755 N N . VAL A 1 104 ? 5.254 14.358 44.973 1.00 42.97 104 VAL A N 1
ATOM 756 C CA . VAL A 1 104 ? 6.530 14.733 44.341 1.00 42.97 104 VAL A CA 1
ATOM 757 C C . VAL A 1 104 ? 7.616 13.763 44.805 1.00 42.97 104 VAL A C 1
ATOM 759 O O . VAL A 1 104 ? 7.825 13.657 46.009 1.00 42.97 104 VAL A O 1
ATOM 762 N N . CYS A 1 105 ? 8.290 13.103 43.851 1.00 31.22 105 CYS A N 1
ATOM 763 C CA . CYS A 1 105 ? 9.730 12.778 43.794 1.00 31.22 105 CYS A CA 1
ATOM 764 C C . CYS A 1 105 ? 10.037 12.083 42.440 1.00 31.22 105 CYS A C 1
ATOM 766 O O . CYS A 1 105 ? 9.438 11.050 42.173 1.00 31.22 105 CYS A O 1
ATOM 768 N N . ASN A 1 106 ? 10.925 12.707 41.640 1.00 45.66 106 ASN A N 1
ATOM 769 C CA . ASN A 1 106 ? 11.709 12.317 40.431 1.00 45.66 106 ASN A CA 1
ATOM 770 C C . ASN A 1 106 ? 11.484 10.924 39.768 1.00 45.66 106 ASN A C 1
ATOM 772 O O . ASN A 1 106 ? 11.272 9.934 40.447 1.00 45.66 106 ASN A O 1
ATOM 776 N N . ASP A 1 107 ? 11.604 10.709 38.452 1.00 33.53 107 ASP A N 1
ATOM 777 C CA . ASP A 1 107 ? 12.729 11.059 37.570 1.00 33.53 107 ASP A CA 1
ATOM 778 C C . ASP A 1 107 ? 12.385 10.784 36.081 1.00 33.53 107 ASP A C 1
ATOM 780 O O . ASP A 1 107 ? 11.479 10.014 35.757 1.00 33.53 107 ASP A O 1
ATOM 784 N N . HIS A 1 108 ? 13.123 11.416 35.170 1.00 45.03 108 HIS A N 1
ATOM 785 C CA . HIS A 1 108 ? 12.866 11.513 33.729 1.00 45.03 108 HIS A CA 1
ATOM 786 C C . HIS A 1 108 ? 12.940 10.198 32.925 1.00 45.03 108 HIS A C 1
ATOM 788 O O . HIS A 1 108 ? 14.006 9.600 32.821 1.00 45.03 108 HIS A O 1
ATOM 794 N N . LEU A 1 109 ? 11.874 9.866 32.181 1.00 45.16 109 LEU A N 1
ATOM 795 C CA . LEU A 1 109 ? 11.948 9.071 30.941 1.00 45.16 109 LEU A CA 1
ATOM 796 C C . LEU A 1 109 ? 11.017 9.669 29.872 1.00 45.16 109 LEU A C 1
ATOM 798 O O . LEU A 1 109 ? 9.966 9.129 29.531 1.00 45.16 109 LEU A O 1
ATOM 802 N N . GLY A 1 110 ? 11.422 10.823 29.339 1.00 41.75 110 GLY A N 1
ATOM 803 C CA . GLY A 1 110 ? 10.872 11.359 28.097 1.00 41.75 110 GLY A CA 1
ATOM 804 C C . GLY A 1 110 ? 11.417 10.558 26.917 1.00 41.75 110 GLY A C 1
ATOM 805 O O . GLY A 1 110 ? 12.599 10.648 26.603 1.00 41.75 110 GLY A O 1
ATOM 806 N N . GLY A 1 111 ? 10.568 9.756 26.273 1.00 44.19 111 GLY A N 1
ATOM 807 C CA . GLY A 1 111 ? 10.914 9.092 25.016 1.00 44.19 111 GLY A CA 1
ATOM 808 C C . GLY A 1 111 ? 11.182 10.136 23.933 1.00 44.19 111 GLY A C 1
ATOM 809 O O . GLY A 1 111 ? 10.300 10.930 23.607 1.00 44.19 111 GLY A O 1
ATOM 810 N N . GLU A 1 112 ? 12.405 10.159 23.409 1.00 45.47 112 GLU A N 1
ATOM 811 C CA . GLU A 1 112 ? 12.886 11.251 22.568 1.00 45.47 112 GLU A CA 1
ATOM 812 C C . GLU A 1 112 ? 12.051 11.450 21.284 1.00 45.47 112 GLU A C 1
ATOM 814 O O . GLU A 1 112 ? 11.769 10.483 20.562 1.00 45.47 112 GLU A O 1
ATOM 819 N N . PRO A 1 113 ? 11.708 12.704 20.919 1.00 50.22 113 PRO A N 1
ATOM 820 C CA . PRO A 1 113 ? 10.964 13.026 19.696 1.00 50.22 113 PRO A CA 1
ATOM 821 C C . PRO A 1 113 ? 11.664 12.529 18.417 1.00 50.22 113 PRO A C 1
ATOM 823 O O . PRO A 1 113 ? 10.995 12.259 17.416 1.00 50.22 113 PRO A O 1
ATOM 826 N N . ALA A 1 114 ? 12.984 12.320 18.468 1.00 53.03 114 ALA A N 1
ATOM 827 C CA . ALA A 1 114 ? 13.786 11.729 17.400 1.00 53.03 114 ALA A CA 1
ATOM 828 C C . ALA A 1 114 ? 13.393 10.272 17.090 1.00 53.03 114 ALA A C 1
ATOM 830 O O . ALA A 1 114 ? 13.278 9.902 15.923 1.00 53.03 114 ALA A O 1
ATOM 831 N N . VAL A 1 115 ? 13.093 9.455 18.106 1.00 53.25 115 VAL A N 1
ATOM 832 C CA . VAL A 1 115 ? 12.656 8.058 17.918 1.00 53.25 115 VAL A CA 1
ATOM 833 C C . VAL A 1 115 ? 11.262 8.013 17.285 1.00 53.25 115 VAL A C 1
ATOM 835 O O . VAL A 1 115 ? 10.975 7.169 16.439 1.00 53.25 115 VAL A O 1
ATOM 838 N N . ALA A 1 116 ? 10.392 8.965 17.633 1.00 49.66 116 ALA A N 1
ATOM 839 C CA . ALA A 1 116 ? 9.056 9.079 17.053 1.00 49.66 116 ALA A CA 1
ATOM 840 C C . ALA A 1 116 ? 9.056 9.606 15.606 1.00 49.66 116 ALA A C 1
ATOM 842 O O . ALA A 1 116 ? 8.160 9.252 14.839 1.00 49.66 116 ALA A O 1
ATOM 843 N N . ALA A 1 117 ? 10.015 10.457 15.234 1.00 54.91 117 ALA A N 1
ATOM 844 C CA . ALA A 1 117 ? 10.226 10.881 13.850 1.00 54.91 117 ALA A CA 1
ATOM 845 C C . ALA A 1 117 ? 10.809 9.737 13.010 1.00 54.91 117 ALA A C 1
ATOM 847 O O . ALA A 1 117 ? 10.268 9.420 11.956 1.00 54.91 117 ALA A O 1
ATOM 848 N N . ARG A 1 118 ? 11.820 9.037 13.538 1.00 59.12 118 ARG A N 1
ATOM 849 C CA . ARG A 1 118 ? 12.457 7.890 12.879 1.00 59.12 118 ARG A CA 1
ATOM 850 C C . ARG A 1 118 ? 11.487 6.733 12.648 1.00 59.12 118 ARG A C 1
ATOM 852 O O . ARG A 1 118 ? 11.489 6.136 11.587 1.00 59.12 118 ARG A O 1
ATOM 859 N N . ARG A 1 119 ? 10.585 6.478 13.599 1.00 61.31 119 ARG A N 1
ATOM 860 C CA . ARG A 1 119 ? 9.502 5.498 13.439 1.00 61.31 119 ARG A CA 1
ATOM 861 C C . ARG A 1 119 ? 8.437 5.932 12.428 1.00 61.31 119 ARG A C 1
ATOM 863 O O . ARG A 1 119 ? 7.861 5.078 11.778 1.00 61.31 119 ARG A O 1
ATOM 870 N N . ARG A 1 120 ? 8.138 7.233 12.318 1.00 56.41 120 ARG A N 1
ATOM 871 C CA . ARG A 1 120 ? 7.204 7.755 11.302 1.00 56.41 120 ARG A CA 1
ATOM 872 C C . ARG A 1 120 ? 7.781 7.645 9.897 1.00 56.41 120 ARG A C 1
ATOM 874 O O . ARG A 1 120 ? 7.035 7.283 9.003 1.00 56.41 120 ARG A O 1
ATOM 881 N N . ALA A 1 121 ? 9.073 7.927 9.746 1.00 62.84 121 ALA A N 1
ATOM 882 C CA . ALA A 1 121 ? 9.800 7.670 8.511 1.00 62.84 121 ALA A CA 1
ATOM 883 C C . ALA A 1 121 ? 9.742 6.177 8.167 1.00 62.84 121 ALA A C 1
ATOM 885 O O . ALA A 1 121 ? 9.256 5.848 7.103 1.00 62.84 121 ALA A O 1
ATOM 886 N N . LEU A 1 122 ? 10.049 5.299 9.131 1.00 64.12 122 LEU A N 1
ATOM 887 C CA . LEU A 1 122 ? 9.989 3.849 8.932 1.00 64.12 122 LEU A CA 1
ATOM 888 C C . LEU A 1 122 ? 8.587 3.345 8.551 1.00 64.12 122 LEU A C 1
ATOM 890 O O . LEU A 1 122 ? 8.456 2.446 7.748 1.00 64.12 122 LEU A O 1
ATOM 894 N N . VAL A 1 123 ? 7.516 3.884 9.147 1.00 66.38 123 VAL A N 1
ATOM 895 C CA . VAL A 1 123 ? 6.141 3.482 8.790 1.00 66.38 123 VAL A CA 1
ATOM 896 C C . VAL A 1 123 ? 5.755 3.976 7.398 1.00 66.38 123 VAL A C 1
ATOM 898 O O . VAL A 1 123 ? 4.941 3.323 6.770 1.00 66.38 123 VAL A O 1
ATOM 901 N N . ARG A 1 124 ? 6.295 5.113 6.946 1.00 64.25 124 ARG A N 1
ATOM 902 C CA . ARG A 1 124 ? 6.063 5.624 5.592 1.00 64.25 124 ARG A CA 1
ATOM 903 C C . ARG A 1 124 ? 6.840 4.797 4.571 1.00 64.25 124 ARG A C 1
ATOM 905 O O . ARG A 1 124 ? 6.219 4.199 3.725 1.00 64.25 124 ARG A O 1
ATOM 912 N N . GLU A 1 125 ? 8.128 4.597 4.817 1.00 65.75 125 GLU A N 1
ATOM 913 C CA . GLU A 1 125 ? 9.009 3.694 4.063 1.00 65.75 125 GLU A CA 1
ATOM 914 C C . GLU A 1 125 ? 8.434 2.268 3.958 1.00 65.75 125 GLU A C 1
ATOM 916 O O . GLU A 1 125 ? 8.453 1.667 2.900 1.00 65.75 125 GLU A O 1
ATOM 921 N N . LEU A 1 126 ? 7.833 1.732 5.026 1.00 64.44 126 LEU A N 1
ATOM 922 C CA . LEU A 1 126 ? 7.166 0.421 4.995 1.00 64.44 126 LEU A CA 1
ATOM 923 C C . LEU A 1 126 ? 5.810 0.408 4.268 1.00 64.44 126 LEU A C 1
ATOM 925 O O . LEU A 1 126 ? 5.273 -0.676 4.036 1.00 64.44 126 LEU A O 1
ATOM 929 N N . LEU A 1 127 ? 5.191 1.570 4.052 1.00 64.00 127 LEU A N 1
ATOM 930 C CA . LEU A 1 127 ? 3.987 1.690 3.231 1.00 64.00 127 LEU A CA 1
ATOM 931 C C . LEU A 1 127 ? 4.375 1.813 1.756 1.00 64.00 127 LEU A C 1
ATOM 933 O O . LEU A 1 127 ? 3.745 1.117 0.975 1.00 64.00 127 LEU A O 1
ATOM 937 N N . ASP A 1 128 ? 5.435 2.568 1.454 1.00 63.03 128 ASP A N 1
ATOM 938 C CA . ASP A 1 128 ? 6.053 2.693 0.125 1.00 63.03 128 ASP A CA 1
ATOM 939 C C . ASP A 1 128 ? 6.663 1.333 -0.337 1.00 63.03 128 ASP A C 1
ATOM 941 O O . ASP A 1 128 ? 6.654 0.976 -1.501 1.00 63.03 128 ASP A O 1
ATOM 945 N N . GLU A 1 129 ? 7.115 0.459 0.581 1.00 61.25 129 GLU A N 1
ATOM 946 C CA . GLU A 1 129 ? 7.559 -0.917 0.245 1.00 61.25 129 GLU A CA 1
ATOM 947 C C . GLU A 1 129 ? 6.410 -1.917 -0.043 1.00 61.25 129 GLU A C 1
ATOM 949 O O . GLU A 1 129 ? 6.646 -3.129 -0.182 1.00 61.25 129 GLU A O 1
ATOM 954 N N . LEU A 1 130 ? 5.145 -1.480 -0.057 1.00 62.25 130 LEU A N 1
ATOM 955 C CA . LEU A 1 130 ? 4.047 -2.380 -0.406 1.00 62.25 130 LEU A CA 1
ATOM 956 C C . LEU A 1 130 ? 4.092 -2.700 -1.908 1.00 62.25 130 LEU A C 1
ATOM 958 O O . LEU A 1 130 ? 4.408 -1.842 -2.713 1.00 62.25 130 LEU A O 1
ATOM 962 N N . PRO A 1 131 ? 3.797 -3.951 -2.305 1.00 64.06 131 PRO A N 1
ATOM 963 C CA . PRO A 1 131 ? 3.893 -4.344 -3.703 1.00 64.06 131 PRO A CA 1
ATOM 964 C C . PRO A 1 131 ? 2.927 -3.532 -4.573 1.00 64.06 131 PRO A C 1
ATOM 966 O O . PRO A 1 131 ? 1.708 -3.679 -4.430 1.00 64.06 131 PRO A O 1
ATOM 969 N N . GLU A 1 132 ? 3.503 -2.742 -5.477 1.00 69.75 132 GLU A N 1
ATOM 970 C CA . GLU A 1 132 ? 2.802 -1.999 -6.516 1.00 69.75 132 GLU A CA 1
ATOM 971 C C . GLU A 1 132 ? 2.387 -2.902 -7.681 1.00 69.75 132 GLU A C 1
ATOM 973 O O . GLU A 1 132 ? 3.088 -3.845 -8.070 1.00 69.75 132 GLU A O 1
ATOM 978 N N . VAL A 1 133 ? 1.205 -2.623 -8.224 1.00 78.06 133 VAL A N 1
ATOM 979 C CA . VAL A 1 133 ? 0.706 -3.215 -9.465 1.00 78.06 133 VAL A CA 1
ATOM 980 C C . VAL A 1 133 ? 0.691 -2.100 -10.497 1.00 78.06 133 VAL A C 1
ATOM 982 O O . VAL A 1 133 ? -0.145 -1.210 -10.438 1.00 78.06 133 VAL A O 1
ATOM 985 N N . CYS A 1 134 ? 1.638 -2.155 -11.426 1.00 81.69 134 CYS A N 1
ATOM 986 C CA . CYS A 1 134 ? 1.988 -1.017 -12.273 1.00 81.69 134 CYS A CA 1
ATOM 987 C C . CYS A 1 134 ? 1.108 -0.828 -13.518 1.00 81.69 134 CYS A C 1
ATOM 989 O O . CYS A 1 134 ? 1.421 0.008 -14.361 1.00 81.69 134 CYS A O 1
ATOM 991 N N . ASP A 1 135 ? 0.049 -1.622 -13.668 1.00 78.75 135 ASP A N 1
ATOM 992 C CA . ASP A 1 135 ? -0.794 -1.679 -14.864 1.00 78.75 135 ASP A CA 1
ATOM 993 C C . ASP A 1 135 ? -2.301 -1.593 -14.566 1.00 78.75 135 ASP A C 1
ATOM 995 O O . ASP A 1 135 ? -3.123 -1.703 -15.484 1.00 78.75 135 ASP A O 1
ATOM 999 N N . ASP A 1 136 ? -2.707 -1.441 -13.298 1.00 71.56 136 ASP A N 1
ATOM 1000 C CA . ASP A 1 136 ? -4.103 -1.640 -12.902 1.00 71.56 136 ASP A CA 1
ATOM 1001 C C . ASP A 1 136 ? -4.908 -0.370 -12.601 1.00 71.56 136 ASP A C 1
ATOM 1003 O O . ASP A 1 136 ? -6.115 -0.471 -12.322 1.00 71.56 136 ASP A O 1
ATOM 1007 N N . GLY A 1 137 ? -4.317 0.814 -12.798 1.00 71.75 137 GLY A N 1
ATOM 1008 C CA . GLY A 1 137 ? -5.007 2.103 -12.708 1.00 71.75 137 GLY A CA 1
ATOM 1009 C C . GLY A 1 137 ? -5.247 2.549 -11.275 1.00 71.75 137 GLY A C 1
ATOM 1010 O O . GLY A 1 137 ? -6.219 3.269 -11.014 1.00 71.75 137 GLY A O 1
ATOM 1011 N N . VAL A 1 138 ? -4.465 2.031 -10.330 1.00 73.69 138 VAL A N 1
ATOM 1012 C CA . VAL A 1 138 ? -4.728 2.100 -8.895 1.00 73.69 138 VAL A CA 1
ATOM 1013 C C . VAL A 1 138 ? -3.421 2.382 -8.176 1.00 73.69 138 VAL A C 1
ATOM 1015 O O . VAL A 1 138 ? -2.414 1.744 -8.421 1.00 73.69 138 VAL A O 1
ATOM 1018 N N . ASP A 1 139 ? -3.490 3.318 -7.245 1.00 69.50 139 ASP A N 1
ATOM 1019 C CA . ASP A 1 139 ? -2.403 3.662 -6.338 1.00 69.50 139 ASP A CA 1
ATOM 1020 C C . ASP A 1 139 ? -2.395 2.628 -5.182 1.00 69.50 139 ASP A C 1
ATOM 1022 O O . ASP A 1 139 ? -3.304 2.626 -4.325 1.00 69.50 139 ASP A O 1
ATOM 1026 N N . ASN A 1 140 ? -1.494 1.634 -5.227 1.00 67.56 140 ASN A N 1
ATOM 1027 C CA . ASN A 1 140 ? -1.546 0.477 -4.321 1.00 67.56 140 ASN A CA 1
ATOM 1028 C C . ASN A 1 140 ? -0.890 0.750 -2.957 1.00 67.56 140 ASN A C 1
ATOM 1030 O O . ASN A 1 140 ? -1.270 0.096 -1.966 1.00 67.56 140 ASN A O 1
ATOM 1034 N N . ASP A 1 141 ? -0.037 1.763 -2.870 1.00 66.75 141 ASP A N 1
ATOM 1035 C CA . ASP A 1 141 ? 0.682 2.236 -1.693 1.00 66.75 141 ASP A CA 1
ATOM 1036 C C . ASP A 1 141 ? 0.164 3.595 -1.153 1.00 66.75 141 ASP A C 1
ATOM 1038 O O . ASP A 1 141 ? 0.465 3.980 -0.018 1.00 66.75 141 ASP A O 1
ATOM 1042 N N . CYS A 1 142 ? -0.766 4.230 -1.873 1.00 65.12 142 CYS A N 1
ATOM 1043 C CA . CYS A 1 142 ? -1.374 5.538 -1.599 1.00 65.12 142 CYS A CA 1
ATOM 1044 C C . CYS A 1 142 ? -0.385 6.686 -1.397 1.00 65.12 142 CYS A C 1
ATOM 1046 O O . CYS A 1 142 ? -0.646 7.558 -0.544 1.00 65.12 142 CYS A O 1
ATOM 1048 N N . ASP A 1 143 ? 0.710 6.707 -2.147 1.00 69.44 143 ASP A N 1
ATOM 1049 C CA . ASP A 1 143 ? 1.648 7.826 -2.178 1.00 69.44 143 ASP A CA 1
ATOM 1050 C C . ASP A 1 143 ? 1.185 9.001 -3.082 1.00 69.44 143 ASP A C 1
ATOM 1052 O O . ASP A 1 143 ? 1.794 10.077 -3.067 1.00 69.44 143 ASP A O 1
ATOM 1056 N N . GLU A 1 144 ? 0.009 8.854 -3.711 1.00 72.94 144 GLU A N 1
ATOM 1057 C CA . GLU A 1 144 ? -0.625 9.747 -4.696 1.00 72.94 144 GLU A CA 1
ATOM 1058 C C . GLU A 1 144 ? -0.081 9.614 -6.128 1.00 72.94 144 GLU A C 1
ATOM 1060 O O . GLU A 1 144 ? -0.433 10.425 -6.999 1.00 72.94 144 GLU A O 1
ATOM 1065 N N . LEU A 1 145 ? 0.721 8.587 -6.388 1.00 75.94 145 LEU A N 1
ATOM 1066 C CA . LEU A 1 145 ? 1.204 8.175 -7.694 1.00 75.94 145 LEU A CA 1
ATOM 1067 C C . LEU A 1 145 ? 0.572 6.817 -8.042 1.00 75.94 145 LEU A C 1
ATOM 1069 O O . LEU A 1 145 ? 0.057 6.094 -7.206 1.00 75.94 145 LEU A O 1
ATOM 1073 N N . TRP A 1 146 ? 0.404 6.554 -9.330 1.00 77.44 146 TRP A N 1
ATOM 1074 C CA . TRP A 1 146 ? -0.365 5.408 -9.821 1.00 77.44 146 TRP A CA 1
ATOM 1075 C C . TRP A 1 146 ? 0.300 4.888 -11.083 1.00 77.44 146 TRP A C 1
ATOM 1077 O O . TRP A 1 146 ? 0.692 5.691 -11.943 1.00 77.44 146 TRP A O 1
ATOM 1087 N N . ASP A 1 147 ? 0.403 3.566 -11.203 1.00 78.38 147 ASP A N 1
ATOM 1088 C CA . ASP A 1 147 ? 1.024 2.888 -12.341 1.00 78.38 147 ASP A CA 1
ATOM 1089 C C . ASP A 1 147 ? 2.385 3.521 -12.702 1.00 78.38 147 ASP A C 1
ATOM 1091 O O . ASP A 1 147 ? 3.212 3.815 -11.854 1.00 78.38 147 ASP A O 1
ATOM 1095 N N . CYS A 1 148 ? 2.611 3.841 -13.972 1.00 81.81 148 CYS A N 1
ATOM 1096 C CA . CYS A 1 148 ? 3.861 4.406 -14.477 1.00 81.81 148 CYS A CA 1
ATOM 1097 C C . CYS A 1 148 ? 4.154 5.845 -14.032 1.00 81.81 148 CYS A C 1
ATOM 1099 O O . CYS A 1 148 ? 5.203 6.393 -14.374 1.00 81.81 148 CYS A O 1
ATOM 1101 N N . ALA A 1 149 ? 3.224 6.501 -13.331 1.00 78.88 149 ALA A N 1
ATOM 1102 C CA . ALA A 1 149 ? 3.526 7.759 -12.653 1.00 78.88 149 ALA A CA 1
ATOM 1103 C C . ALA A 1 149 ? 4.249 7.532 -11.315 1.00 78.88 149 ALA A C 1
ATOM 1105 O O . ALA A 1 149 ? 4.792 8.492 -10.763 1.00 78.88 149 ALA A O 1
ATOM 1106 N N . ASP A 1 150 ? 4.240 6.294 -10.822 1.00 73.25 150 ASP A N 1
ATOM 1107 C CA . ASP A 1 150 ? 4.877 5.851 -9.594 1.00 73.25 150 ASP A CA 1
ATOM 1108 C C . ASP A 1 150 ? 6.370 5.507 -9.827 1.00 73.25 150 ASP A C 1
ATOM 1110 O O . ASP A 1 150 ? 6.697 4.723 -10.728 1.00 73.25 150 ASP A O 1
ATOM 1114 N N . PRO A 1 151 ? 7.309 6.095 -9.057 1.00 76.62 151 PRO A N 1
ATOM 1115 C CA . PRO A 1 151 ? 8.727 5.750 -9.084 1.00 76.62 151 PRO A CA 1
ATOM 1116 C C . PRO A 1 151 ? 9.019 4.273 -8.802 1.00 76.62 151 PRO A C 1
ATOM 1118 O O . PRO A 1 151 ? 9.997 3.751 -9.342 1.00 76.62 151 PRO A O 1
ATOM 1121 N N . ASP A 1 152 ? 8.194 3.598 -8.004 1.00 72.88 152 ASP A N 1
ATOM 1122 C CA . ASP A 1 152 ? 8.340 2.177 -7.687 1.00 72.88 152 ASP A CA 1
ATOM 1123 C C . ASP A 1 152 ? 7.939 1.282 -8.873 1.00 72.88 152 ASP A C 1
ATOM 1125 O O . ASP A 1 152 ? 8.395 0.140 -8.992 1.00 72.88 152 ASP A O 1
ATOM 1129 N N . CYS A 1 153 ? 7.217 1.848 -9.844 1.00 77.88 153 CYS A N 1
ATOM 1130 C CA . CYS A 1 153 ? 6.895 1.236 -11.130 1.00 77.88 153 CYS A CA 1
ATOM 1131 C C . CYS A 1 153 ? 7.884 1.562 -12.257 1.00 77.88 153 CYS A C 1
ATOM 1133 O O . CYS A 1 153 ? 7.711 1.082 -13.378 1.00 77.88 153 CYS A O 1
ATOM 1135 N N . ALA A 1 154 ? 8.955 2.317 -11.990 1.00 73.75 154 ALA A N 1
ATOM 1136 C CA . ALA A 1 154 ? 9.899 2.754 -13.024 1.00 73.75 154 ALA A CA 1
ATOM 1137 C C . ALA A 1 154 ? 10.642 1.604 -13.735 1.00 73.75 154 ALA A C 1
ATOM 1139 O O . ALA A 1 154 ? 11.103 1.781 -14.857 1.00 73.75 154 ALA A O 1
ATOM 1140 N N . ALA A 1 155 ? 10.770 0.439 -13.091 1.00 68.38 155 ALA A N 1
ATOM 1141 C CA . ALA A 1 155 ? 11.381 -0.760 -13.673 1.00 68.38 155 ALA A CA 1
ATOM 1142 C C . ALA A 1 155 ? 10.346 -1.800 -14.142 1.00 68.38 155 ALA A C 1
ATOM 1144 O O . ALA A 1 155 ? 10.719 -2.905 -14.539 1.00 68.38 155 ALA A O 1
ATOM 1145 N N . ALA A 1 156 ? 9.048 -1.490 -14.050 1.00 73.31 156 ALA A N 1
ATOM 1146 C CA . ALA A 1 156 ? 8.014 -2.397 -14.515 1.00 73.31 156 ALA A CA 1
ATOM 1147 C C . ALA A 1 156 ? 8.002 -2.417 -16.054 1.00 73.31 156 ALA A C 1
ATOM 1149 O O . ALA A 1 156 ? 7.979 -1.351 -16.671 1.00 73.31 156 ALA A O 1
ATOM 1150 N N . PRO A 1 157 ? 7.957 -3.603 -16.690 1.00 68.00 157 PRO A N 1
ATOM 1151 C CA . PRO A 1 157 ? 7.965 -3.718 -18.151 1.00 68.00 157 PRO A CA 1
ATOM 1152 C C . PRO A 1 157 ? 6.774 -2.997 -18.801 1.00 68.00 157 PRO A C 1
ATOM 1154 O O . PRO A 1 157 ? 6.874 -2.490 -19.911 1.00 68.00 157 PRO A O 1
ATOM 1157 N N . GLU A 1 158 ? 5.655 -2.885 -18.083 1.00 73.75 158 GLU A N 1
ATOM 1158 C CA . GLU A 1 158 ? 4.432 -2.214 -18.549 1.00 73.75 158 GLU A CA 1
ATOM 1159 C C . GLU A 1 158 ? 4.560 -0.680 -18.554 1.00 73.75 158 GLU A C 1
ATOM 1161 O O . GLU A 1 158 ? 3.787 0.015 -19.212 1.00 73.75 158 GLU A O 1
ATOM 1166 N N . CYS A 1 159 ? 5.571 -0.165 -17.849 1.00 76.25 159 CYS A N 1
ATOM 1167 C CA . CYS A 1 159 ? 5.869 1.252 -17.677 1.00 76.25 159 CYS A CA 1
ATOM 1168 C C . CYS A 1 159 ? 7.150 1.698 -18.367 1.00 76.25 159 CYS A C 1
ATOM 1170 O O . CYS A 1 159 ? 7.604 2.825 -18.152 1.00 76.25 159 CYS A O 1
ATOM 1172 N N . CYS A 1 160 ? 7.707 0.840 -19.219 1.00 75.38 160 CYS A N 1
ATOM 1173 C CA . CYS A 1 160 ? 8.825 1.199 -20.061 1.00 75.38 160 CYS A CA 1
ATOM 1174 C C . CYS A 1 160 ? 8.452 2.408 -20.941 1.00 75.38 160 CYS A C 1
ATOM 1176 O O . CYS A 1 160 ? 7.429 2.420 -21.634 1.00 75.38 160 CYS A O 1
ATOM 1178 N N . VAL A 1 161 ? 9.274 3.460 -20.881 1.00 68.44 161 VAL A N 1
ATOM 1179 C CA . VAL A 1 161 ? 9.153 4.646 -21.732 1.00 68.44 161 VAL A CA 1
ATOM 1180 C C . VAL A 1 161 ? 10.412 4.720 -22.587 1.00 68.44 161 VAL A C 1
ATOM 1182 O O . VAL A 1 161 ? 11.485 4.914 -22.015 1.00 68.44 161 VAL A O 1
ATOM 1185 N N . PRO A 1 162 ? 10.302 4.644 -23.926 1.00 68.69 162 PRO A N 1
ATOM 1186 C CA . PRO A 1 162 ? 11.472 4.622 -24.789 1.00 68.69 162 PRO A CA 1
ATOM 1187 C C . PRO A 1 162 ? 12.281 5.913 -24.617 1.00 68.69 162 PRO A C 1
ATOM 1189 O O . PRO A 1 162 ? 11.770 7.023 -24.830 1.00 68.69 162 PRO A O 1
ATOM 1192 N N . ALA A 1 163 ? 13.535 5.774 -24.187 1.00 64.56 163 ALA A N 1
ATOM 1193 C CA . ALA A 1 163 ? 14.361 6.877 -23.692 1.00 64.56 163 ALA A CA 1
ATOM 1194 C C . ALA A 1 163 ? 15.383 7.402 -24.715 1.00 64.56 163 ALA A C 1
ATOM 1196 O O . ALA A 1 163 ? 16.176 8.296 -24.402 1.00 64.56 163 ALA A O 1
ATOM 1197 N N . GLY A 1 164 ? 15.339 6.922 -25.958 1.00 69.12 164 GLY A N 1
ATOM 1198 C CA . GLY A 1 164 ? 16.267 7.322 -27.011 1.00 69.12 164 GLY A CA 1
ATOM 1199 C C . GLY A 1 164 ? 16.774 6.113 -27.792 1.00 69.12 164 GLY A C 1
ATOM 1200 O O . GLY A 1 164 ? 16.054 5.130 -27.892 1.00 69.12 164 GLY A O 1
ATOM 1201 N N . PRO A 1 165 ? 17.968 6.202 -28.402 1.00 69.25 165 PRO A N 1
ATOM 1202 C CA . PRO A 1 165 ? 18.649 5.035 -28.955 1.00 69.25 165 PRO A CA 1
ATOM 1203 C C . PRO A 1 165 ? 18.990 4.039 -27.840 1.00 69.25 165 PRO A C 1
ATOM 1205 O O . PRO A 1 165 ? 19.432 4.480 -26.778 1.00 69.25 165 PRO A O 1
ATOM 1208 N N . GLU A 1 166 ? 18.838 2.750 -28.129 1.00 80.00 166 GLU A N 1
ATOM 1209 C CA . GLU A 1 166 ? 19.154 1.620 -27.245 1.00 80.00 166 GLU A CA 1
ATOM 1210 C C . GLU A 1 166 ? 20.588 1.718 -26.685 1.00 80.00 166 GLU A C 1
ATOM 1212 O O . GLU A 1 166 ? 21.545 1.973 -27.436 1.00 80.00 166 GLU A O 1
ATOM 1217 N N . ALA A 1 167 ? 20.751 1.599 -25.362 1.00 85.75 167 ALA A N 1
ATOM 1218 C CA . ALA A 1 167 ? 22.057 1.551 -24.721 1.00 85.75 167 ALA A CA 1
ATOM 1219 C C . ALA A 1 167 ? 22.406 0.116 -24.316 1.00 85.75 167 ALA A C 1
ATOM 1221 O O . ALA A 1 167 ? 22.222 -0.301 -23.179 1.00 85.75 167 ALA A O 1
ATOM 1222 N N . CYS A 1 168 ? 23.116 -0.544 -25.226 1.00 87.12 168 CYS A N 1
ATOM 1223 C CA . CYS A 1 168 ? 23.470 -1.964 -25.244 1.00 87.12 168 CYS A CA 1
ATOM 1224 C C . CYS A 1 168 ? 24.331 -2.535 -24.088 1.00 87.12 168 CYS A C 1
ATOM 1226 O O . CYS A 1 168 ? 24.975 -3.575 -24.255 1.00 87.12 168 CYS A O 1
ATOM 1228 N N . ALA A 1 169 ? 24.462 -1.845 -22.952 1.00 84.44 169 ALA A N 1
ATOM 1229 C CA . ALA A 1 169 ? 25.249 -2.293 -21.798 1.00 84.44 169 ALA A CA 1
ATOM 1230 C C . ALA A 1 169 ? 24.739 -1.765 -20.436 1.00 84.44 169 ALA A C 1
ATOM 1232 O O . ALA A 1 169 ? 25.520 -1.697 -19.472 1.00 84.44 169 ALA A O 1
ATOM 1233 N N . ASN A 1 170 ? 23.480 -1.331 -20.342 1.00 79.62 170 ASN A N 1
ATOM 1234 C CA . ASN A 1 170 ? 22.885 -0.746 -19.138 1.00 79.62 170 ASN A CA 1
ATOM 1235 C C . ASN A 1 170 ? 21.896 -1.678 -18.396 1.00 79.62 170 ASN A C 1
ATOM 1237 O O . ASN A 1 170 ? 21.515 -1.346 -17.269 1.00 79.62 170 ASN A O 1
ATOM 1241 N N . ARG A 1 171 ? 21.577 -2.859 -18.945 1.00 79.38 171 ARG A N 1
ATOM 1242 C CA . ARG A 1 171 ? 20.584 -3.840 -18.454 1.00 79.38 171 ARG A CA 1
ATOM 1243 C C . ARG A 1 171 ? 19.158 -3.309 -18.374 1.00 79.38 171 ARG A C 1
ATOM 1245 O O . ARG A 1 171 ? 18.388 -3.744 -17.514 1.00 79.38 171 ARG A O 1
ATOM 1252 N N . VAL A 1 172 ? 18.832 -2.348 -19.219 1.00 80.69 172 VAL A N 1
ATOM 1253 C CA . VAL A 1 172 ? 17.511 -1.745 -19.343 1.00 80.69 172 VAL A CA 1
ATOM 1254 C C . VAL A 1 172 ? 17.068 -1.943 -20.786 1.00 80.69 172 VAL A C 1
ATOM 1256 O O . VAL A 1 172 ? 17.889 -1.887 -21.686 1.00 80.69 172 VAL A O 1
ATOM 1259 N N . ASP A 1 173 ? 15.785 -2.229 -20.966 1.00 78.81 173 ASP A N 1
ATOM 1260 C CA . ASP A 1 173 ? 15.121 -2.201 -22.268 1.00 78.81 173 ASP A CA 1
ATOM 1261 C C . ASP A 1 173 ? 14.825 -0.726 -22.575 1.00 78.81 173 ASP A C 1
ATOM 1263 O O . ASP A 1 173 ? 13.912 -0.132 -21.988 1.00 78.81 173 ASP A O 1
ATOM 1267 N N . ASP A 1 174 ? 15.698 -0.079 -23.348 1.00 82.50 174 ASP A N 1
ATOM 1268 C CA . ASP A 1 174 ? 15.663 1.377 -23.530 1.00 82.50 174 ASP A CA 1
ATOM 1269 C C . ASP A 1 174 ? 14.655 1.824 -24.602 1.00 82.50 174 ASP A C 1
ATOM 1271 O O . ASP A 1 174 ? 14.322 3.020 -24.670 1.00 82.50 174 ASP A O 1
ATOM 1275 N N . ASP A 1 175 ? 14.170 0.900 -25.434 1.00 78.44 175 ASP A N 1
ATOM 1276 C CA . ASP A 1 175 ? 13.213 1.152 -26.515 1.00 78.44 175 ASP A CA 1
ATOM 1277 C C . ASP A 1 175 ? 11.879 0.382 -26.387 1.00 78.44 175 ASP A C 1
ATOM 1279 O O . ASP A 1 175 ? 10.918 0.679 -27.112 1.00 78.44 175 ASP A O 1
ATOM 1283 N N . CYS A 1 176 ? 11.773 -0.455 -25.355 1.00 82.50 176 CYS A N 1
ATOM 1284 C CA . CYS A 1 176 ? 10.592 -1.177 -24.901 1.00 82.50 176 CYS A CA 1
ATOM 1285 C C . CYS A 1 176 ? 10.144 -2.313 -25.827 1.00 82.50 176 CYS A C 1
ATOM 1287 O O . CYS A 1 176 ? 8.934 -2.554 -25.964 1.00 82.50 176 CYS A O 1
ATOM 1289 N N . ASP A 1 177 ? 11.083 -2.991 -26.485 1.00 80.31 177 ASP A N 1
ATOM 1290 C CA . ASP A 1 177 ? 10.794 -4.104 -27.391 1.00 80.31 177 ASP A CA 1
ATOM 1291 C C . ASP A 1 177 ? 10.783 -5.489 -26.706 1.00 80.31 177 ASP A C 1
ATOM 1293 O O . ASP A 1 177 ? 10.306 -6.474 -27.288 1.00 80.31 177 ASP A O 1
ATOM 1297 N N . GLY A 1 178 ? 11.175 -5.539 -25.427 1.00 77.44 178 GLY A N 1
ATOM 1298 C CA . GLY A 1 178 ? 11.211 -6.735 -24.587 1.00 77.44 178 GLY A CA 1
ATOM 1299 C C . GLY A 1 178 ? 12.577 -7.419 -24.517 1.00 77.44 178 GLY A C 1
ATOM 1300 O O . GLY A 1 178 ? 12.695 -8.453 -23.847 1.00 77.44 178 GLY A O 1
ATOM 1301 N N . SER A 1 179 ? 13.586 -6.859 -25.175 1.00 80.31 179 SER A N 1
ATOM 1302 C CA . SER A 1 179 ? 14.969 -7.321 -25.152 1.00 80.31 179 SER A CA 1
ATOM 1303 C C . SER A 1 179 ? 15.827 -6.358 -24.325 1.00 80.31 179 SER A C 1
ATOM 1305 O O . SER A 1 179 ? 15.427 -5.242 -24.027 1.00 80.31 179 SER A O 1
ATOM 1307 N N . THR A 1 180 ? 16.983 -6.810 -23.839 1.00 83.31 180 THR A N 1
ATOM 1308 C CA . THR A 1 180 ? 17.889 -5.947 -23.061 1.00 83.31 180 THR A CA 1
ATOM 1309 C C . THR A 1 180 ? 19.317 -6.135 -23.529 1.00 83.31 180 THR A C 1
ATOM 1311 O O . THR A 1 180 ? 19.768 -7.281 -23.658 1.00 83.31 180 THR A O 1
ATOM 1314 N N . ASP A 1 181 ? 20.067 -5.042 -23.646 1.00 80.81 181 ASP A N 1
ATOM 1315 C CA . ASP A 1 181 ? 21.489 -5.050 -23.989 1.00 80.81 181 ASP A CA 1
ATOM 1316 C C . ASP A 1 181 ? 21.797 -5.892 -25.250 1.00 80.81 181 ASP A C 1
ATOM 1318 O O . ASP A 1 181 ? 21.159 -5.764 -26.281 1.00 80.81 181 ASP A O 1
ATOM 1322 N N . CYS A 1 182 ? 22.781 -6.795 -25.202 1.00 82.69 182 CYS A N 1
ATOM 1323 C CA . CYS A 1 182 ? 23.201 -7.595 -26.355 1.00 82.69 182 CYS A CA 1
ATOM 1324 C C . CYS A 1 182 ? 22.192 -8.654 -26.810 1.00 82.69 182 CYS A C 1
ATOM 1326 O O . CYS A 1 182 ? 22.369 -9.203 -27.893 1.00 82.69 182 CYS A O 1
ATOM 1328 N N . SER A 1 183 ? 21.167 -8.933 -26.002 1.00 79.44 183 SER A N 1
ATOM 1329 C CA . SER A 1 183 ? 20.034 -9.755 -26.428 1.00 79.44 183 SER A CA 1
ATOM 1330 C C . SER A 1 183 ? 19.053 -8.956 -27.297 1.00 79.44 183 SER A C 1
ATOM 1332 O O . SER A 1 183 ? 18.163 -9.548 -27.901 1.00 79.44 183 SER A O 1
ATOM 1334 N N . ASP A 1 184 ? 19.216 -7.631 -27.376 1.00 80.19 184 ASP A N 1
ATOM 1335 C CA . ASP A 1 184 ? 18.451 -6.734 -28.235 1.00 80.19 184 ASP A CA 1
ATOM 1336 C C . ASP A 1 184 ? 18.946 -6.756 -29.692 1.00 80.19 184 ASP A C 1
ATOM 1338 O O . ASP A 1 184 ? 20.149 -6.733 -29.990 1.00 80.19 184 ASP A O 1
ATOM 1342 N N . PHE A 1 185 ? 18.001 -6.796 -30.635 1.00 81.81 185 PHE A N 1
ATOM 1343 C CA . PHE A 1 185 ? 18.300 -6.797 -32.065 1.00 81.81 185 PHE A CA 1
ATOM 1344 C C . PHE A 1 185 ? 18.949 -5.486 -32.531 1.00 81.81 185 PHE A C 1
ATOM 1346 O O . PHE A 1 185 ? 19.844 -5.517 -33.391 1.00 81.81 185 PHE A O 1
ATOM 1353 N N . ASP A 1 186 ? 18.552 -4.355 -31.953 1.00 83.75 186 ASP A N 1
ATOM 1354 C CA . ASP A 1 186 ? 19.090 -3.030 -32.246 1.00 83.75 186 ASP A CA 1
ATOM 1355 C C . ASP A 1 186 ? 20.542 -2.879 -31.746 1.00 83.75 186 ASP A C 1
ATOM 1357 O O . ASP A 1 186 ? 21.303 -2.053 -32.267 1.00 83.75 186 ASP A O 1
ATOM 1361 N N . CYS A 1 187 ? 20.993 -3.782 -30.865 1.00 84.19 187 CYS A N 1
ATOM 1362 C CA . CYS A 1 187 ? 22.350 -3.843 -30.318 1.00 84.19 187 CYS A CA 1
ATOM 1363 C C . CYS A 1 187 ? 23.356 -4.716 -31.078 1.00 84.19 187 CYS A C 1
ATOM 1365 O O . CYS A 1 187 ? 24.556 -4.681 -30.779 1.00 84.19 187 CYS A O 1
ATOM 1367 N N . ARG A 1 188 ? 22.938 -5.428 -32.134 1.00 78.62 188 ARG A N 1
ATOM 1368 C CA . ARG A 1 188 ? 23.803 -6.337 -32.929 1.00 78.62 188 ARG A CA 1
ATOM 1369 C C . ARG A 1 188 ? 25.043 -5.690 -33.561 1.00 78.62 188 ARG A C 1
ATOM 1371 O O . ARG A 1 188 ? 25.948 -6.390 -34.014 1.00 78.62 188 ARG A O 1
ATOM 1378 N N . GLY A 1 189 ? 25.085 -4.362 -33.655 1.00 71.44 189 GLY A N 1
ATOM 1379 C CA . GLY A 1 189 ? 26.215 -3.605 -34.203 1.00 71.44 189 GLY A CA 1
ATOM 1380 C C . GLY A 1 189 ? 27.064 -2.873 -33.163 1.00 71.44 189 GLY A C 1
ATOM 1381 O O . GLY A 1 189 ? 28.039 -2.222 -33.553 1.00 71.44 189 GLY A O 1
ATOM 1382 N N . ASP A 1 190 ? 26.698 -2.928 -31.879 1.00 81.62 190 ASP A N 1
ATOM 1383 C CA . ASP A 1 190 ? 27.358 -2.134 -30.847 1.00 81.62 190 ASP A CA 1
ATOM 1384 C C . ASP A 1 190 ? 28.694 -2.748 -30.408 1.00 81.62 190 ASP A C 1
ATOM 1386 O O . ASP A 1 190 ? 28.869 -3.963 -30.297 1.00 81.62 190 ASP A O 1
ATOM 1390 N N . ALA A 1 191 ? 29.674 -1.885 -30.132 1.00 77.12 191 ALA A N 1
ATOM 1391 C CA . ALA A 1 191 ? 31.004 -2.314 -29.707 1.00 77.12 191 ALA A CA 1
ATOM 1392 C C . ALA A 1 191 ? 30.992 -3.034 -28.344 1.00 77.12 191 ALA A C 1
ATOM 1394 O O . ALA A 1 191 ? 31.908 -3.807 -28.058 1.00 77.12 191 ALA A O 1
ATOM 1395 N N . SER A 1 192 ? 29.973 -2.793 -27.516 1.00 75.94 192 SER A N 1
ATOM 1396 C CA . SER A 1 192 ? 29.765 -3.455 -26.223 1.00 75.94 192 SER A CA 1
ATOM 1397 C C . SER A 1 192 ? 29.395 -4.931 -26.390 1.00 75.94 192 SER A C 1
ATOM 1399 O O . SER A 1 192 ? 29.759 -5.744 -25.542 1.00 75.94 192 SER A O 1
ATOM 1401 N N . CYS A 1 193 ? 28.791 -5.280 -27.529 1.00 72.62 193 CYS A N 1
ATOM 1402 C CA . CYS A 1 193 ? 28.409 -6.638 -27.915 1.00 72.62 193 CYS A CA 1
ATOM 1403 C C . CYS A 1 193 ? 29.406 -7.276 -28.899 1.00 72.62 193 CYS A C 1
ATOM 1405 O O . CYS A 1 193 ? 29.177 -8.362 -29.420 1.00 72.62 193 CYS A O 1
ATOM 1407 N N . ALA A 1 194 ? 30.576 -6.659 -29.123 1.00 66.00 194 ALA A N 1
ATOM 1408 C CA . ALA A 1 194 ? 31.602 -7.129 -30.066 1.00 66.00 194 ALA A CA 1
ATOM 1409 C C . ALA A 1 194 ? 32.312 -8.450 -29.671 1.00 66.00 194 ALA A C 1
ATOM 1411 O O . ALA A 1 194 ? 33.356 -8.787 -30.235 1.00 66.00 194 ALA A O 1
ATOM 1412 N N . GLY A 1 195 ? 31.777 -9.181 -28.689 1.00 65.75 195 GLY A N 1
ATOM 1413 C CA . GLY A 1 195 ? 32.155 -10.555 -28.359 1.00 65.75 195 GLY A CA 1
ATOM 1414 C C . GLY A 1 195 ? 31.270 -11.612 -29.019 1.00 65.75 195 GLY A C 1
ATOM 1415 O O . GLY A 1 195 ? 31.651 -12.779 -28.988 1.00 65.75 195 GLY A O 1
ATOM 1416 N N . CYS A 1 196 ? 30.148 -11.205 -29.615 1.00 66.50 196 CYS A N 1
ATOM 1417 C CA . CYS A 1 196 ? 29.200 -12.104 -30.251 1.00 66.50 196 CYS A CA 1
ATOM 1418 C C . CYS A 1 196 ? 29.695 -12.466 -31.665 1.00 66.50 196 CYS A C 1
ATOM 1420 O O . CYS A 1 196 ? 30.138 -11.618 -32.447 1.00 66.50 196 CYS A O 1
ATOM 1422 N N . SER A 1 197 ? 29.699 -13.752 -31.973 1.00 68.12 197 SER A N 1
ATOM 1423 C CA . SER A 1 197 ? 30.205 -14.386 -33.185 1.00 68.12 197 SER A CA 1
ATOM 1424 C C . SER A 1 197 ? 29.245 -15.494 -33.599 1.00 68.12 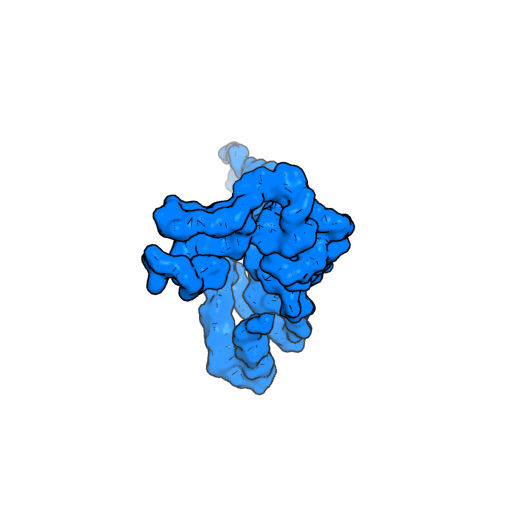197 SER A C 1
ATOM 1426 O O . SER A 1 197 ? 28.384 -15.858 -32.824 1.00 68.12 197 SER A O 1
ATOM 1428 N N . VAL A 1 198 ? 29.377 -16.029 -34.814 1.00 74.62 198 VAL A N 1
ATOM 1429 C CA . VAL A 1 198 ? 28.534 -17.157 -35.250 1.00 74.62 198 VAL A CA 1
ATOM 1430 C C . VAL A 1 198 ? 28.590 -18.283 -34.222 1.00 74.62 198 VAL A C 1
ATOM 1432 O O . VAL A 1 198 ? 29.691 -18.618 -33.773 1.00 74.62 198 VAL A O 1
ATOM 1435 N N . GLU A 1 199 ? 27.431 -18.865 -33.920 1.00 79.38 199 GLU A N 1
ATOM 1436 C CA . GLU A 1 199 ? 27.328 -19.960 -32.969 1.00 79.38 199 GLU A CA 1
ATOM 1437 C C . GLU A 1 199 ? 28.304 -21.103 -33.234 1.00 79.38 199 GLU A C 1
ATOM 1439 O O . GLU A 1 199 ? 28.526 -21.529 -34.376 1.00 79.38 199 GLU A O 1
ATOM 1444 N N . ILE A 1 200 ? 28.910 -21.599 -32.153 1.00 84.56 200 ILE A N 1
ATOM 1445 C CA . ILE A 1 200 ? 29.893 -22.682 -32.189 1.00 84.56 200 ILE A CA 1
ATOM 1446 C C . ILE A 1 200 ? 29.350 -23.867 -31.401 1.00 84.56 200 ILE A C 1
ATOM 1448 O O . ILE A 1 200 ? 29.609 -24.036 -30.215 1.00 84.56 200 ILE A O 1
ATOM 1452 N N . CYS A 1 201 ? 28.677 -24.768 -32.106 1.00 86.50 201 CYS A N 1
ATOM 1453 C CA . CYS A 1 201 ? 28.120 -25.971 -31.505 1.00 86.50 201 CYS A CA 1
ATOM 1454 C C . CYS A 1 201 ? 29.043 -27.191 -31.694 1.00 86.50 201 CYS A C 1
ATOM 1456 O O . CYS A 1 201 ? 29.570 -27.391 -32.791 1.00 86.50 201 CYS A O 1
ATOM 1458 N N . PRO A 1 202 ? 29.257 -28.057 -30.676 1.00 86.31 202 PRO A N 1
ATOM 1459 C CA . PRO A 1 202 ? 28.871 -27.949 -29.264 1.00 86.31 202 PRO A CA 1
ATOM 1460 C C . PRO A 1 202 ? 30.029 -27.438 -28.377 1.00 86.31 202 PRO A C 1
ATOM 1462 O O . PRO A 1 202 ? 31.009 -28.165 -28.153 1.00 86.31 202 PRO A O 1
ATOM 1465 N N . ASP A 1 203 ? 29.922 -26.226 -27.831 1.00 84.06 203 ASP A N 1
ATOM 1466 C CA . ASP A 1 203 ? 30.934 -25.632 -26.940 1.00 84.06 203 ASP A CA 1
ATOM 1467 C C . ASP A 1 203 ? 30.386 -25.100 -25.598 1.00 84.06 203 ASP A C 1
ATOM 1469 O O . ASP A 1 203 ? 31.164 -24.692 -24.723 1.00 84.06 203 ASP A O 1
ATOM 1473 N N . SER A 1 204 ? 29.072 -25.224 -25.385 1.00 83.00 204 SER A N 1
ATOM 1474 C CA . SER A 1 204 ? 28.355 -24.814 -24.173 1.00 83.00 204 SER A CA 1
ATOM 1475 C C . SER A 1 204 ? 28.493 -23.339 -23.832 1.00 83.00 204 SER A C 1
ATOM 1477 O O . SER A 1 204 ? 28.451 -22.959 -22.653 1.00 83.00 204 SER A O 1
ATOM 1479 N N . ARG A 1 205 ? 28.643 -22.512 -24.862 1.00 81.56 205 ARG A N 1
ATOM 1480 C CA . ARG A 1 205 ? 28.573 -21.061 -24.788 1.00 81.56 205 ARG A CA 1
ATOM 1481 C C . ARG A 1 205 ? 27.524 -20.559 -25.767 1.00 81.56 205 ARG A C 1
ATOM 1483 O O . ARG A 1 205 ? 27.297 -21.170 -26.797 1.00 81.56 205 ARG A O 1
ATOM 1490 N N . ASP A 1 206 ? 26.908 -19.463 -25.364 1.00 77.06 206 ASP A N 1
ATOM 1491 C CA . ASP A 1 206 ? 26.118 -18.585 -26.215 1.00 77.06 206 ASP A CA 1
ATOM 1492 C C . ASP A 1 206 ? 27.140 -17.660 -26.892 1.00 77.06 206 ASP A C 1
ATOM 1494 O O . ASP A 1 206 ? 27.704 -16.758 -26.256 1.00 77.06 206 ASP A O 1
ATOM 1498 N N . ASN A 1 207 ? 27.567 -18.047 -28.089 1.00 80.75 207 ASN A N 1
ATOM 1499 C CA . ASN A 1 207 ? 28.590 -17.355 -28.853 1.00 80.75 207 ASN A CA 1
ATOM 1500 C C . ASN A 1 207 ? 28.010 -16.209 -29.674 1.00 80.75 207 ASN A C 1
ATOM 1502 O O . ASN A 1 207 ? 28.779 -15.291 -29.949 1.00 80.75 207 ASN A O 1
ATOM 1506 N N . ASP A 1 208 ? 26.735 -16.236 -30.055 1.00 74.50 208 ASP A N 1
ATOM 1507 C CA . ASP A 1 208 ? 26.054 -15.214 -30.850 1.00 74.50 208 ASP A CA 1
ATOM 1508 C C . ASP A 1 208 ? 25.148 -14.280 -30.031 1.00 74.50 208 ASP A C 1
ATOM 1510 O O . ASP A 1 208 ? 24.723 -13.237 -30.542 1.00 74.50 208 ASP A O 1
ATOM 1514 N N . CYS A 1 209 ? 25.040 -14.565 -28.732 1.00 77.94 209 CYS A N 1
ATOM 1515 C CA . CYS A 1 209 ? 24.406 -13.773 -27.688 1.00 77.94 209 CYS A CA 1
ATOM 1516 C C . CYS A 1 209 ? 22.874 -13.704 -27.771 1.00 77.94 209 CYS A C 1
ATOM 1518 O O . CYS A 1 209 ? 22.289 -12.754 -27.233 1.00 77.94 209 CYS A O 1
ATOM 1520 N N . ASP A 1 210 ? 22.215 -14.665 -28.421 1.00 75.81 210 ASP A N 1
ATOM 1521 C CA . ASP A 1 210 ? 20.753 -14.710 -28.517 1.00 75.81 210 ASP A CA 1
ATOM 1522 C C . ASP A 1 210 ? 20.061 -15.326 -27.278 1.00 75.81 210 ASP A C 1
ATOM 1524 O O . ASP A 1 210 ? 18.835 -15.264 -27.137 1.00 75.81 210 ASP A O 1
ATOM 1528 N N . GLY A 1 211 ? 20.854 -15.815 -26.317 1.00 75.62 211 GLY A N 1
ATOM 1529 C CA . GLY A 1 211 ? 20.398 -16.357 -25.040 1.00 75.62 211 GLY A CA 1
ATOM 1530 C C . GLY A 1 211 ? 20.169 -17.868 -25.040 1.00 75.62 211 GLY A C 1
ATOM 1531 O O . GLY A 1 211 ? 19.936 -18.443 -23.962 1.00 75.62 211 GLY A O 1
ATOM 1532 N N . ASP A 1 212 ? 20.265 -18.521 -26.194 1.00 82.69 212 ASP A N 1
ATOM 1533 C CA . ASP A 1 212 ? 20.281 -19.966 -26.310 1.00 82.69 212 ASP A CA 1
ATOM 1534 C C . ASP A 1 212 ? 21.724 -20.508 -26.396 1.00 82.69 212 ASP A C 1
ATOM 1536 O O . ASP A 1 212 ? 22.712 -19.788 -26.445 1.00 82.69 212 ASP A O 1
ATOM 1540 N N . VAL A 1 213 ? 21.882 -21.814 -26.158 1.00 84.25 213 VAL A N 1
ATOM 1541 C CA . VAL A 1 213 ? 23.207 -22.458 -26.088 1.00 84.25 213 VAL A CA 1
ATOM 1542 C C . VAL A 1 213 ? 23.128 -23.833 -26.723 1.00 84.25 213 VAL A C 1
ATOM 1544 O O . VAL A 1 213 ? 22.284 -24.656 -26.331 1.00 84.25 213 VAL A O 1
ATOM 1547 N N . ASP A 1 214 ? 24.089 -24.139 -27.591 1.00 82.62 214 ASP A N 1
ATOM 1548 C CA . ASP A 1 214 ? 24.231 -25.434 -28.254 1.00 82.62 214 ASP A CA 1
ATOM 1549 C C . ASP A 1 214 ? 22.905 -25.884 -28.913 1.00 82.62 214 ASP A C 1
ATOM 1551 O O . ASP A 1 214 ? 22.266 -25.162 -29.657 1.00 82.62 214 ASP A O 1
ATOM 1555 N N . CYS A 1 215 ? 22.412 -27.084 -28.599 1.00 87.62 215 CYS A N 1
ATOM 1556 C CA . CYS A 1 215 ? 21.199 -27.661 -29.190 1.00 87.62 215 CYS A CA 1
ATOM 1557 C C . CYS A 1 215 ? 19.883 -27.013 -28.764 1.00 87.62 215 CYS A C 1
ATOM 1559 O O . CYS A 1 215 ? 18.815 -27.494 -29.152 1.00 87.62 215 CYS A O 1
ATOM 1561 N N . ARG A 1 216 ? 19.936 -26.015 -27.882 1.00 85.06 216 ARG A N 1
ATOM 1562 C CA . ARG A 1 216 ? 18.770 -25.179 -27.592 1.00 85.06 216 ARG A CA 1
ATOM 1563 C C . ARG A 1 216 ? 18.673 -23.998 -28.551 1.00 85.06 216 ARG A C 1
ATOM 1565 O O . ARG A 1 216 ? 17.587 -23.451 -28.663 1.00 85.06 216 ARG A O 1
ATOM 1572 N N . ASP A 1 217 ? 19.758 -23.712 -29.256 1.00 82.19 217 ASP A N 1
ATOM 1573 C CA . ASP A 1 217 ? 19.892 -22.632 -30.212 1.00 82.19 217 ASP A CA 1
ATOM 1574 C C . ASP A 1 217 ? 19.300 -22.998 -31.582 1.00 82.19 217 ASP A C 1
ATOM 1576 O O . ASP A 1 217 ? 19.462 -24.123 -32.081 1.00 82.19 217 ASP A O 1
ATOM 1580 N N . ALA A 1 218 ? 18.583 -22.050 -32.187 1.00 84.88 218 ALA A N 1
ATOM 1581 C CA . ALA A 1 218 ? 17.955 -22.225 -33.491 1.00 84.88 218 ALA A CA 1
ATOM 1582 C C . ALA A 1 218 ? 18.979 -22.270 -34.639 1.00 84.88 218 ALA A C 1
ATOM 1584 O O . ALA A 1 218 ? 18.749 -22.980 -35.626 1.00 84.88 218 ALA A O 1
ATOM 1585 N N . ASP A 1 219 ? 20.110 -21.582 -34.501 1.00 81.88 219 ASP A N 1
ATOM 1586 C CA . ASP A 1 219 ? 21.187 -21.534 -35.487 1.00 81.88 219 ASP A CA 1
ATOM 1587 C C . ASP A 1 219 ? 22.022 -22.827 -35.500 1.00 81.88 219 ASP A C 1
ATOM 1589 O O . ASP A 1 219 ? 22.649 -23.164 -36.511 1.00 81.88 219 ASP A O 1
ATOM 1593 N N . CYS A 1 220 ? 21.910 -23.648 -34.450 1.00 84.50 220 CYS A N 1
ATOM 1594 C CA . CYS A 1 220 ? 22.506 -24.985 -34.373 1.00 84.50 220 CYS A CA 1
ATOM 1595 C C . CYS A 1 220 ? 21.560 -26.142 -34.721 1.00 84.50 220 CYS A C 1
ATOM 1597 O O . CYS A 1 220 ? 21.944 -27.311 -34.619 1.00 84.50 220 CYS A O 1
ATOM 1599 N N . ALA A 1 221 ? 20.346 -25.852 -35.202 1.00 81.88 221 ALA A N 1
ATOM 1600 C CA . ALA A 1 221 ? 19.338 -26.868 -35.517 1.00 81.88 221 ALA A CA 1
ATOM 1601 C C . ALA A 1 221 ? 19.751 -27.870 -36.620 1.00 81.88 221 ALA A C 1
ATOM 1603 O O . ALA A 1 221 ? 19.174 -28.957 -36.704 1.00 81.88 221 ALA A O 1
ATOM 1604 N N . GLU A 1 222 ? 20.727 -27.526 -37.472 1.00 79.56 222 GLU A N 1
ATOM 1605 C CA . GLU A 1 222 ? 21.229 -28.391 -38.556 1.00 79.56 222 GLU A CA 1
ATOM 1606 C C . GLU A 1 222 ? 22.676 -28.898 -38.341 1.00 79.56 222 GLU A C 1
ATOM 1608 O O . GLU A 1 222 ? 23.218 -29.595 -39.207 1.00 79.56 222 GLU A O 1
ATOM 1613 N N . GLU A 1 223 ? 23.313 -28.583 -37.205 1.00 78.25 223 GLU A N 1
ATOM 1614 C CA . GLU A 1 223 ? 24.704 -28.959 -36.899 1.00 78.25 223 GLU A CA 1
ATOM 1615 C C . GLU A 1 223 ? 24.796 -30.424 -36.409 1.00 78.25 223 GLU A C 1
ATOM 1617 O O . GLU A 1 223 ? 24.032 -30.832 -35.530 1.00 78.25 223 GLU A O 1
ATOM 1622 N N . PRO A 1 224 ? 25.715 -31.257 -36.944 1.00 64.62 224 PRO A N 1
ATOM 1623 C CA . PRO A 1 224 ? 25.898 -32.648 -36.526 1.00 64.62 224 PRO A CA 1
ATOM 1624 C C . PRO A 1 224 ? 26.539 -32.756 -35.128 1.00 64.62 224 PRO A C 1
ATOM 1626 O O . PRO A 1 224 ? 27.703 -33.116 -34.960 1.00 64.62 224 PRO A O 1
ATOM 1629 N N . GLY A 1 225 ? 25.723 -32.495 -34.117 1.00 68.06 225 GLY A N 1
ATOM 1630 C CA . GLY A 1 225 ? 26.038 -32.457 -32.684 1.00 68.06 225 GLY A CA 1
ATOM 1631 C C . GLY A 1 225 ? 24.781 -32.283 -31.820 1.00 68.06 225 GLY A C 1
ATOM 1632 O O . GLY A 1 225 ? 24.813 -32.581 -30.623 1.00 68.06 225 GLY A O 1
ATOM 1633 N N . CYS A 1 226 ? 23.685 -31.908 -32.482 1.00 68.06 226 CYS A N 1
ATOM 1634 C CA . CYS A 1 226 ? 22.295 -31.883 -32.068 1.00 68.06 226 CYS A CA 1
ATOM 1635 C C . CYS A 1 226 ? 21.484 -32.795 -33.026 1.00 68.06 226 CYS A C 1
ATOM 1637 O O . CYS A 1 226 ? 20.433 -33.301 -32.584 1.00 68.06 226 CYS A O 1
#